Protein AF-A0A8H8U7W6-F1 (afdb_monomer_lite)

pLDDT: mean 75.22, std 24.1, range [28.88, 98.5]

Foldseek 3Di:
DDDDDDDPPVVVVVVVVPQDQAAAEDEDDPVLLVVLLVCVLVVVLLVSLVSLQCQLCPCVPPPCLSDDYGYADALLSLQLLLLCLQPLVLAVADDPPSNVSSNVSSLSSLVSCCRHHNCVNNVPLSSPDLAPPPPDPPPPPVPPDPDDDDDDDDDPPDPPPPQRPDCCSPQSGLSNLAPAVLLLLLQLLLCLQQNVSSNVSSLSSLVSVLVNQVRQQVSLVVVQVVVCVPPPDARPSVSNCSTNVVSRCVVVVVDPVSVVSSVCSLVNQNPPVSCVSRDDSDPCSRDRPVPPDPPDPPPPDDDDDDDDDDDDDDDDDDDDDDDPPPPPPPPPRPPRPPPSNDDSSVVSSVSSVCSVVVSVVVVVVSVD

Radius of gyration: 27.87 Å; chains: 1; bounding box: 110×78×58 Å

Organism: NCBI:txid215460

Sequence (368 aa):
MPDAPINDEDEVFQETLSRCQYRPGIPISTDIQEHCHIILDEQLYGDALTLLGDLVTSGASHPEAQDKPAFVPIPYHIELVSALLIHPRYTSQSPPDERLELASKSITFLRNTLQILGPVNANLVEAFSLSPLTSTRTSRRSRIVLERDEGSSGSETDDKSKKVKGVIANKGRLRNCAKDFWHIVGWAFNCSVMYPKRWQYWKVYLDYMLDVLDADWKERERLDREGMDGVDGECDYNMVRKGLLMQYLSGVGENSSAMRRVVRSVFADAGPDSLNEFKEVFDSETKDNNGQKRKRADTVNFGGYDDDDECADGYSSPVRADEEDEDDDEMHIPLVDPYLGGTESIALRQRVLSLVRTQLSSLIKDYC

Secondary structure (DSSP, 8-state):
-PPPPP-HHHHHHHHHHSS-SSPPEEEPPHHHHHHHHHHHHTT-HHHHHHHHHHHHHTTTTSTTGGGS-EEE--HHHHHHHHHHHH-GGGTTTS-HHHHHHHHHHHHHHHHHHHHHTHHHHTTHHHHT--S-----TTTTSTTS-------------S-------SHHHHTSSHHHH-SSHHHHHHHHHHHHHH-HHHHHHHHHHHHHHHHHHHHHHHHHHHHHHHTTTT--S----HHHHTSHHHHHHTTTTT-HHHHHHHHHHHT--S-HHHHHHS--SSTTTT--GGGS---------------------------------------------TTTT-HHHHHHHHHHHHHHHHHHHHHHHT--

Structure (mmCIF, N/CA/C/O backbone):
data_AF-A0A8H8U7W6-F1
#
_entry.id   AF-A0A8H8U7W6-F1
#
loop_
_atom_site.group_PDB
_atom_site.id
_atom_site.type_symbol
_atom_site.label_atom_id
_atom_site.label_alt_id
_atom_site.label_comp_id
_atom_site.label_asym_id
_atom_site.label_entity_id
_atom_site.label_seq_id
_atom_site.pdbx_PDB_ins_code
_atom_site.Cartn_x
_atom_site.Cartn_y
_atom_site.Cartn_z
_atom_site.occupancy
_atom_site.B_iso_or_equiv
_atom_site.auth_seq_id
_atom_site.auth_comp_id
_atom_site.auth_asym_id
_atom_site.auth_atom_id
_atom_site.pdbx_PDB_model_num
ATOM 1 N N . MET A 1 1 ? -63.057 10.692 2.513 1.00 41.97 1 MET A N 1
ATOM 2 C CA . MET A 1 1 ? -61.849 10.226 1.807 1.00 41.97 1 MET A CA 1
ATOM 3 C C . MET A 1 1 ? -60.845 9.883 2.887 1.00 41.97 1 MET A C 1
ATOM 5 O O . MET A 1 1 ? -60.653 10.747 3.732 1.00 41.97 1 MET A O 1
ATOM 9 N N . PRO A 1 2 ? -60.366 8.635 2.970 1.00 43.00 2 PRO A N 1
ATOM 10 C CA . PRO A 1 2 ? -59.441 8.226 4.016 1.00 43.00 2 PRO A CA 1
ATOM 11 C C . PRO A 1 2 ? -58.007 8.608 3.638 1.00 43.00 2 PRO A C 1
ATOM 13 O O . PRO A 1 2 ? -57.649 8.579 2.459 1.00 43.00 2 PRO A O 1
ATOM 16 N N . ASP A 1 3 ? -57.239 8.974 4.660 1.00 44.53 3 ASP A N 1
ATOM 17 C CA . ASP A 1 3 ? -55.811 9.265 4.613 1.00 44.53 3 ASP A CA 1
ATOM 18 C C . ASP A 1 3 ? -55.020 8.074 4.058 1.00 44.53 3 ASP A C 1
ATOM 20 O O . ASP A 1 3 ? -55.241 6.923 4.443 1.00 44.53 3 ASP A O 1
ATOM 24 N N . ALA A 1 4 ? -54.115 8.361 3.124 1.00 40.81 4 ALA A N 1
ATOM 25 C CA . ALA A 1 4 ? -53.148 7.396 2.621 1.00 40.81 4 ALA A CA 1
ATOM 26 C C . ALA A 1 4 ? -52.042 7.185 3.674 1.00 40.81 4 ALA A C 1
ATOM 28 O O . ALA A 1 4 ? -51.600 8.169 4.274 1.00 40.81 4 ALA A O 1
ATOM 29 N N . PRO A 1 5 ? -51.586 5.943 3.911 1.00 43.97 5 PRO A N 1
ATOM 30 C CA . PRO A 1 5 ? -50.500 5.685 4.840 1.00 43.97 5 PRO A CA 1
ATOM 31 C C . PRO A 1 5 ? -49.183 6.190 4.244 1.00 43.97 5 PRO A C 1
ATOM 33 O O . PRO A 1 5 ? -48.884 5.949 3.075 1.00 43.97 5 PRO A O 1
ATOM 36 N N . ILE A 1 6 ? -48.429 6.922 5.061 1.00 48.03 6 ILE A N 1
ATOM 37 C CA . ILE A 1 6 ? -47.052 7.333 4.789 1.00 48.03 6 ILE A CA 1
ATOM 38 C C . ILE A 1 6 ? -46.202 6.056 4.761 1.00 48.03 6 ILE A C 1
ATOM 40 O O . ILE A 1 6 ? -46.327 5.211 5.645 1.00 48.03 6 ILE A O 1
ATOM 44 N N . ASN A 1 7 ? -45.417 5.887 3.697 1.00 44.88 7 ASN A N 1
ATOM 45 C CA . ASN A 1 7 ? -44.573 4.721 3.459 1.00 44.88 7 ASN A CA 1
ATOM 46 C C . ASN A 1 7 ? -43.438 4.641 4.495 1.00 44.88 7 ASN A C 1
ATOM 48 O O . ASN A 1 7 ? -42.381 5.234 4.295 1.00 44.88 7 ASN A O 1
ATOM 52 N N . ASP A 1 8 ? -43.623 3.834 5.539 1.00 47.59 8 ASP A N 1
ATOM 53 C CA . ASP A 1 8 ? -42.552 3.445 6.473 1.00 47.59 8 ASP A CA 1
ATOM 54 C C . ASP A 1 8 ? -41.389 2.708 5.758 1.00 47.59 8 ASP A C 1
ATOM 56 O O . ASP A 1 8 ? -40.266 2.658 6.253 1.00 47.59 8 ASP A O 1
ATOM 60 N N . GLU A 1 9 ? -41.621 2.144 4.563 1.00 45.00 9 GLU A N 1
ATOM 61 C CA . GLU A 1 9 ? -40.592 1.431 3.787 1.00 45.00 9 GLU A CA 1
ATOM 62 C C . GLU A 1 9 ? -39.570 2.367 3.112 1.00 45.00 9 GLU A C 1
ATOM 64 O O . GLU A 1 9 ? -38.417 1.974 2.924 1.00 45.00 9 GLU A O 1
ATOM 69 N N . ASP A 1 10 ? -39.953 3.609 2.794 1.00 39.50 10 ASP A N 1
ATOM 70 C CA . ASP A 1 10 ? -39.049 4.590 2.174 1.00 39.50 10 ASP A CA 1
ATOM 71 C C . ASP A 1 10 ? -38.068 5.189 3.209 1.00 39.50 10 ASP A C 1
ATOM 73 O O . ASP A 1 10 ? -36.917 5.479 2.875 1.00 39.50 10 ASP A O 1
ATOM 77 N N . GLU A 1 11 ? -38.477 5.288 4.481 1.00 39.03 11 GLU A N 1
ATOM 78 C CA . GLU A 1 11 ? -37.629 5.738 5.598 1.00 39.03 11 GLU A CA 1
ATOM 79 C C . GLU A 1 11 ? -36.547 4.703 5.955 1.00 39.03 11 GLU A C 1
ATOM 81 O O . GLU A 1 11 ? -35.386 5.064 6.146 1.00 39.03 11 GLU A O 1
ATOM 86 N N . VAL A 1 12 ? -36.874 3.403 5.937 1.00 42.25 12 VAL A N 1
ATOM 87 C CA . VAL A 1 12 ? -35.902 2.321 6.200 1.00 42.25 12 VAL A CA 1
ATOM 88 C C . VAL A 1 12 ? -34.850 2.222 5.087 1.00 42.25 12 VAL A C 1
ATOM 90 O O . VAL A 1 12 ? -33.667 1.993 5.360 1.00 42.25 12 VAL A O 1
ATOM 93 N N . PHE A 1 13 ? -35.238 2.434 3.824 1.00 33.81 13 PHE A N 1
ATOM 94 C CA . PHE A 1 13 ? -34.280 2.475 2.715 1.00 33.81 13 PHE A CA 1
ATOM 95 C C . PHE A 1 13 ? -33.361 3.703 2.791 1.00 33.81 13 PHE A C 1
ATOM 97 O O . 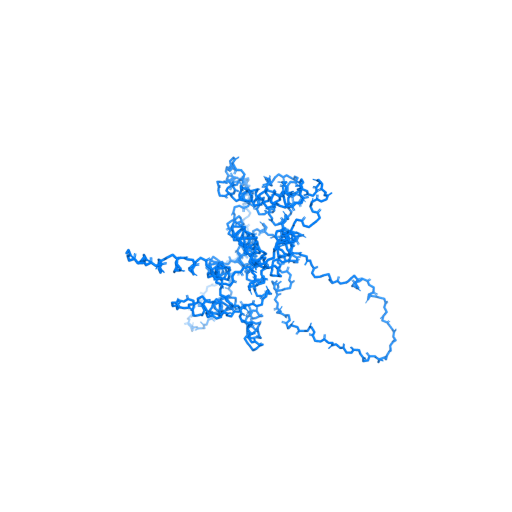PHE A 1 13 ? -32.164 3.572 2.528 1.00 33.81 13 PHE A O 1
ATOM 104 N N . GLN A 1 14 ? -33.867 4.863 3.218 1.00 34.72 14 GLN A N 1
ATOM 105 C CA . GLN A 1 14 ? -33.041 6.054 3.448 1.00 34.72 14 GLN A CA 1
ATOM 106 C C . GLN A 1 14 ? -32.110 5.901 4.664 1.00 34.72 14 GLN A C 1
ATOM 108 O O . GLN A 1 14 ? -30.930 6.231 4.558 1.00 34.72 14 GLN A O 1
ATOM 113 N N . GLU A 1 15 ? -32.558 5.289 5.765 1.00 37.06 15 GLU A N 1
ATOM 114 C CA . GLU A 1 15 ? -31.705 4.989 6.929 1.00 37.06 15 GLU A CA 1
ATOM 115 C C . GLU A 1 15 ? -30.560 4.022 6.596 1.00 37.06 15 GLU A C 1
ATOM 117 O O . GLU A 1 15 ? -29.449 4.168 7.109 1.00 37.06 15 GLU A O 1
ATOM 122 N N . THR A 1 16 ? -30.782 3.047 5.708 1.00 36.22 16 THR A N 1
ATOM 123 C CA . THR A 1 16 ? -29.700 2.149 5.260 1.00 36.22 16 THR A CA 1
ATOM 124 C C . THR A 1 16 ? -28.682 2.821 4.338 1.00 36.22 16 THR A C 1
ATOM 126 O O . THR A 1 16 ? -27.538 2.367 4.281 1.00 36.22 16 THR A O 1
ATOM 129 N N . LEU A 1 17 ? -29.058 3.912 3.663 1.00 40.06 17 LEU A N 1
ATOM 130 C CA . LEU A 1 17 ? -28.179 4.692 2.784 1.00 40.06 17 LEU A CA 1
ATOM 131 C C . LEU A 1 17 ? -27.341 5.738 3.538 1.00 40.06 17 LEU A C 1
ATOM 133 O O . LEU A 1 17 ? -26.334 6.193 3.001 1.00 40.06 17 LEU A O 1
ATOM 137 N N . SER A 1 18 ? -27.707 6.067 4.780 1.00 45.91 18 SER A N 1
ATOM 138 C CA . SER A 1 18 ? -26.995 7.032 5.637 1.00 45.91 18 SER A CA 1
ATOM 139 C C . SER A 1 18 ? -26.119 6.386 6.714 1.00 45.91 18 SER A C 1
ATOM 141 O O . SER A 1 18 ? -25.578 7.078 7.578 1.00 45.91 18 SER A O 1
ATOM 143 N N . ARG A 1 19 ? -25.949 5.059 6.696 1.00 52.69 19 ARG A N 1
ATOM 144 C CA . ARG A 1 19 ? -25.011 4.399 7.611 1.00 52.69 19 ARG A CA 1
ATOM 145 C C . ARG A 1 19 ? -23.580 4.717 7.199 1.00 52.69 19 ARG A C 1
ATOM 147 O O . ARG A 1 19 ? -23.186 4.465 6.062 1.00 52.69 19 ARG A O 1
ATOM 154 N N . CYS A 1 20 ? -22.800 5.230 8.151 1.00 58.19 20 CYS A N 1
ATOM 155 C CA . CYS A 1 20 ? -21.358 5.383 7.998 1.00 58.19 20 CYS A CA 1
ATOM 156 C C . CYS A 1 20 ? -20.785 4.036 7.528 1.00 58.19 20 CYS A C 1
ATOM 158 O O . CYS A 1 20 ? -20.971 3.018 8.194 1.00 58.19 20 CYS A O 1
ATOM 160 N N . GLN A 1 21 ? -20.147 4.014 6.353 1.00 82.50 21 GLN A N 1
ATOM 161 C CA . GLN A 1 21 ? -19.668 2.774 5.728 1.00 82.50 21 GLN A CA 1
ATOM 162 C C . GLN A 1 21 ? -18.594 2.070 6.578 1.00 82.50 21 GLN A C 1
ATOM 164 O O . GLN A 1 21 ? -18.364 0.867 6.430 1.00 82.50 21 GLN A O 1
ATOM 169 N N . TYR A 1 22 ? -17.951 2.832 7.462 1.00 92.00 22 TYR A N 1
ATOM 170 C CA . TYR A 1 22 ? -16.810 2.425 8.261 1.00 92.00 22 TYR A CA 1
ATOM 171 C C . TYR A 1 22 ? -17.105 2.531 9.753 1.00 92.00 22 TYR A C 1
ATOM 173 O O . TYR A 1 22 ? -17.739 3.480 10.220 1.00 92.00 22 TYR A O 1
ATOM 181 N N . ARG A 1 23 ? -16.553 1.592 10.523 1.00 93.12 23 ARG A N 1
ATOM 182 C CA . ARG A 1 23 ? -16.685 1.576 11.980 1.00 93.12 23 ARG A CA 1
ATOM 183 C C . ARG A 1 23 ? -15.913 2.744 12.601 1.00 93.12 23 ARG A C 1
ATOM 185 O O . ARG A 1 23 ? -14.782 3.013 12.175 1.00 93.12 23 ARG A O 1
ATOM 192 N N . PRO A 1 24 ? -16.454 3.390 13.649 1.00 92.06 24 PRO A N 1
ATOM 193 C CA . PRO A 1 24 ? -15.718 4.381 14.423 1.00 92.06 24 PRO A CA 1
ATOM 194 C C . PRO A 1 24 ? -14.420 3.799 14.995 1.00 92.06 24 PRO A C 1
ATOM 196 O O . PRO A 1 24 ? -14.385 2.663 15.473 1.00 92.06 24 PRO A O 1
ATOM 199 N N . GLY A 1 25 ? -13.347 4.583 14.969 1.00 92.38 25 GLY A N 1
ATOM 200 C CA . GLY A 1 25 ? -12.046 4.165 15.480 1.00 92.38 25 GLY A CA 1
ATOM 201 C C . GLY A 1 25 ? -11.842 4.506 16.957 1.00 92.38 25 GLY A C 1
ATOM 202 O O . GLY A 1 25 ? -12.093 5.638 17.366 1.00 92.38 25 GLY A O 1
ATOM 203 N N . ILE A 1 26 ? -11.322 3.562 17.745 1.00 94.75 26 ILE A N 1
ATOM 204 C CA . ILE A 1 26 ? -10.756 3.823 19.078 1.00 94.75 26 ILE A CA 1
ATOM 205 C C . ILE A 1 26 ? -9.248 3.543 19.077 1.00 94.75 26 ILE A C 1
ATOM 207 O O . ILE A 1 26 ? -8.820 2.509 18.558 1.00 94.75 26 ILE A O 1
ATOM 211 N N . PRO A 1 27 ? -8.412 4.435 19.636 1.00 94.31 27 PRO A N 1
ATOM 212 C CA . PRO A 1 27 ? -6.974 4.209 19.679 1.00 94.31 27 PRO A CA 1
ATOM 213 C C . PRO A 1 27 ? -6.646 2.999 20.559 1.00 94.31 27 PRO A C 1
ATOM 215 O O . PRO A 1 27 ? -7.271 2.779 21.599 1.00 94.31 27 PRO A O 1
ATOM 218 N N . ILE A 1 28 ? -5.644 2.220 20.151 1.00 94.31 28 ILE A N 1
ATOM 219 C CA . ILE A 1 28 ? -5.069 1.178 21.009 1.00 94.31 28 ILE A CA 1
ATOM 220 C C . ILE A 1 28 ? -4.441 1.801 22.264 1.00 94.31 28 ILE A C 1
ATOM 222 O O . ILE A 1 28 ? -3.934 2.924 22.224 1.00 94.31 28 ILE A O 1
ATOM 226 N N . SER A 1 29 ? -4.467 1.076 23.385 1.00 94.44 29 SER A N 1
ATOM 227 C CA . SER A 1 29 ? -3.806 1.531 24.611 1.00 94.44 29 SER A CA 1
ATOM 228 C C . SER A 1 29 ? -2.283 1.540 24.452 1.00 94.44 29 SER A C 1
ATOM 230 O O . SER A 1 29 ? -1.720 0.822 23.619 1.00 94.44 29 SER A O 1
ATOM 232 N N . THR A 1 30 ? -1.605 2.317 25.298 1.00 92.31 30 THR A N 1
ATOM 233 C CA . THR A 1 30 ? -0.137 2.356 25.358 1.00 92.31 30 THR A CA 1
ATOM 234 C C . THR A 1 30 ? 0.456 0.975 25.615 1.00 92.31 30 THR A C 1
ATOM 236 O O . THR A 1 30 ? 1.442 0.613 24.984 1.00 92.31 30 THR A O 1
ATOM 239 N N . ASP A 1 31 ? -0.178 0.166 26.465 1.00 93.19 31 ASP A N 1
ATOM 240 C CA . ASP A 1 31 ? 0.303 -1.179 26.800 1.00 93.19 31 ASP A CA 1
ATOM 241 C C . ASP A 1 31 ? 0.253 -2.120 25.587 1.00 93.19 31 ASP A C 1
ATOM 243 O O . ASP A 1 31 ? 1.211 -2.844 25.317 1.00 93.19 31 ASP A O 1
ATOM 247 N N . ILE A 1 32 ? -0.835 -2.069 24.805 1.00 93.38 32 ILE A N 1
ATOM 248 C CA . ILE A 1 32 ? -0.969 -2.843 23.559 1.00 93.38 32 ILE A CA 1
ATOM 249 C C . ILE A 1 32 ? 0.059 -2.363 22.535 1.00 93.38 32 ILE A C 1
ATOM 251 O O . ILE A 1 32 ? 0.706 -3.175 21.878 1.00 93.38 32 ILE A O 1
ATOM 255 N N . GLN A 1 33 ? 0.244 -1.048 22.411 1.00 92.56 33 GLN A N 1
ATOM 256 C CA . GLN A 1 33 ? 1.238 -0.477 21.509 1.00 92.56 33 GLN A CA 1
ATOM 257 C C . GLN A 1 33 ? 2.658 -0.941 21.863 1.00 92.56 33 GLN A C 1
ATOM 259 O O . GLN A 1 33 ? 3.407 -1.350 20.975 1.00 92.56 33 GLN A O 1
ATOM 264 N N . GLU A 1 34 ? 3.029 -0.896 23.142 1.00 91.06 34 GLU A N 1
ATOM 265 C CA . GLU A 1 34 ? 4.328 -1.365 23.620 1.00 91.06 34 GLU A CA 1
ATOM 266 C C . GLU A 1 34 ? 4.511 -2.861 23.377 1.00 91.06 34 GLU A C 1
ATOM 268 O O . GLU A 1 34 ? 5.570 -3.272 22.903 1.00 91.06 34 GLU A O 1
ATOM 273 N N . HIS A 1 35 ? 3.472 -3.662 23.614 1.00 93.25 35 HIS A N 1
ATOM 274 C CA . HIS A 1 35 ? 3.503 -5.090 23.325 1.00 93.25 35 HIS A CA 1
ATOM 275 C C . HIS A 1 35 ? 3.712 -5.369 21.830 1.00 93.25 35 HIS A C 1
ATOM 277 O O . HIS A 1 35 ? 4.611 -6.129 21.472 1.00 93.25 35 HIS A O 1
ATOM 283 N N . CYS A 1 36 ? 2.979 -4.680 20.946 1.00 92.62 36 CYS A N 1
ATOM 284 C CA . CYS A 1 36 ? 3.205 -4.747 19.501 1.00 92.62 36 CYS A CA 1
ATOM 285 C C . CYS A 1 36 ? 4.652 -4.384 19.141 1.00 92.62 36 CYS A C 1
ATOM 287 O O . CYS A 1 36 ? 5.265 -5.048 18.311 1.00 92.62 36 CYS A O 1
ATOM 289 N N . HIS A 1 37 ? 5.217 -3.340 19.754 1.00 91.88 37 HIS A N 1
ATOM 290 C CA . HIS A 1 37 ? 6.592 -2.919 19.477 1.00 91.88 37 HIS A CA 1
ATOM 291 C C . HIS A 1 37 ? 7.620 -3.967 19.906 1.00 91.88 37 HIS A C 1
ATOM 293 O O . HIS A 1 37 ? 8.563 -4.204 19.160 1.00 91.88 37 HIS A O 1
ATOM 299 N N . ILE A 1 38 ? 7.424 -4.621 21.054 1.00 91.75 38 ILE A N 1
ATOM 300 C CA . ILE A 1 38 ? 8.302 -5.703 21.523 1.00 91.75 38 ILE A CA 1
ATOM 301 C C . ILE A 1 38 ? 8.293 -6.869 20.527 1.00 91.75 38 ILE A C 1
ATOM 303 O O . ILE A 1 38 ? 9.354 -7.293 20.078 1.00 91.75 38 ILE A O 1
ATOM 307 N N . ILE A 1 39 ? 7.111 -7.327 20.102 1.00 92.31 39 ILE A N 1
ATOM 308 C CA . ILE A 1 39 ? 6.983 -8.434 19.137 1.00 92.31 39 ILE A CA 1
ATOM 309 C C . ILE A 1 39 ? 7.643 -8.069 17.791 1.00 92.31 39 ILE A C 1
ATOM 311 O O . ILE A 1 39 ? 8.345 -8.879 17.180 1.00 92.31 39 ILE A O 1
ATOM 315 N N . LEU A 1 40 ? 7.459 -6.825 17.331 1.00 90.94 40 LEU A N 1
ATOM 316 C CA . LEU A 1 40 ? 8.072 -6.318 16.099 1.00 90.94 40 LEU A CA 1
ATOM 317 C C . LEU A 1 40 ? 9.604 -6.180 16.204 1.00 90.94 40 LEU A C 1
ATOM 319 O O . LEU A 1 40 ? 10.299 -6.428 15.213 1.00 90.94 40 LEU A O 1
ATOM 323 N N . ASP A 1 41 ? 10.129 -5.811 17.377 1.00 89.06 41 ASP A N 1
ATOM 324 C CA . ASP A 1 41 ? 11.570 -5.732 17.673 1.00 89.06 41 ASP A CA 1
ATOM 325 C C . ASP A 1 41 ? 12.223 -7.117 17.671 1.00 89.06 41 ASP A C 1
ATOM 327 O O . ASP A 1 41 ? 13.323 -7.296 17.142 1.00 89.06 41 ASP A O 1
ATOM 331 N N . GLU A 1 42 ? 11.517 -8.114 18.202 1.00 90.12 42 GLU A N 1
ATOM 332 C CA . GLU A 1 42 ? 11.945 -9.515 18.225 1.00 90.12 42 GLU A CA 1
ATOM 333 C C . GLU A 1 42 ? 11.834 -10.204 16.853 1.00 90.12 42 GLU A C 1
ATOM 335 O O . GLU A 1 42 ? 12.241 -11.353 16.701 1.00 90.12 42 GLU A O 1
ATOM 340 N N . GLN A 1 43 ? 11.361 -9.489 15.823 1.00 88.81 43 GLN A N 1
ATOM 341 C CA . GLN A 1 43 ? 11.147 -9.995 14.459 1.00 88.81 43 GLN A CA 1
ATOM 342 C C . GLN A 1 43 ? 10.114 -11.133 14.382 1.00 88.81 43 GLN A C 1
ATOM 344 O O . GLN A 1 43 ? 10.080 -11.878 13.401 1.00 88.81 43 GLN A O 1
ATOM 349 N N . LEU A 1 44 ? 9.217 -11.222 15.367 1.00 91.50 44 LEU A N 1
ATOM 350 C CA . LEU A 1 44 ? 8.092 -12.157 15.401 1.00 91.50 44 LEU A CA 1
ATOM 351 C C . LEU A 1 44 ? 6.916 -11.605 14.577 1.00 91.50 44 LEU A C 1
ATOM 353 O O . LEU A 1 44 ? 5.816 -11.356 15.068 1.00 91.50 44 LEU A O 1
ATOM 357 N N . TYR A 1 45 ? 7.156 -11.351 13.289 1.00 92.25 45 TYR A N 1
ATOM 358 C CA . TYR A 1 45 ? 6.206 -10.627 12.439 1.00 92.25 45 TYR A CA 1
ATOM 359 C C . TYR A 1 45 ? 4.870 -11.356 12.246 1.00 92.25 45 TYR A C 1
ATOM 361 O O . TYR A 1 45 ? 3.838 -10.698 12.132 1.00 92.25 45 TYR A O 1
ATOM 369 N N . GLY A 1 46 ? 4.869 -12.693 12.232 1.00 93.50 46 GLY A N 1
ATOM 370 C CA . GLY A 1 46 ? 3.639 -13.488 12.149 1.00 93.50 46 GLY A CA 1
ATOM 371 C C . GLY A 1 46 ? 2.714 -13.265 13.349 1.00 93.50 46 GLY A C 1
ATOM 372 O O . GLY A 1 46 ? 1.506 -13.071 13.171 1.00 93.50 46 GLY A O 1
ATOM 373 N N . ASP A 1 47 ? 3.285 -13.203 14.552 1.00 94.50 47 ASP A N 1
ATOM 374 C CA . ASP A 1 47 ? 2.551 -12.947 15.794 1.00 94.50 47 ASP A CA 1
ATOM 375 C C . ASP A 1 47 ? 2.067 -11.497 15.852 1.00 94.50 47 ASP A C 1
ATOM 377 O O . ASP A 1 47 ? 0.901 -11.245 16.156 1.00 94.50 47 ASP A O 1
ATOM 381 N N . ALA A 1 48 ? 2.917 -10.542 15.457 1.00 94.81 48 ALA A N 1
ATOM 382 C CA . ALA A 1 48 ? 2.543 -9.129 15.399 1.00 94.81 48 ALA A CA 1
ATOM 383 C C . ALA A 1 48 ? 1.365 -8.892 14.442 1.00 94.81 48 ALA A C 1
ATOM 385 O O . ALA A 1 48 ? 0.430 -8.168 14.776 1.00 94.81 48 ALA A O 1
ATOM 386 N N . LEU A 1 49 ? 1.384 -9.521 13.263 1.00 96.25 49 LEU A N 1
ATOM 387 C CA . LEU A 1 49 ? 0.290 -9.436 12.294 1.00 96.25 49 LEU A CA 1
ATOM 388 C C . LEU A 1 49 ? -0.998 -10.078 12.807 1.00 96.25 49 LEU A C 1
ATOM 390 O O . LEU A 1 49 ? -2.078 -9.576 12.510 1.00 96.25 49 LEU A O 1
ATOM 394 N N . THR A 1 50 ? -0.887 -11.168 13.567 1.00 96.50 50 THR A N 1
ATOM 395 C CA . THR A 1 50 ? -2.046 -11.830 14.177 1.00 96.50 50 THR A CA 1
ATOM 396 C C . THR A 1 50 ? -2.677 -10.913 15.223 1.00 96.50 50 THR A C 1
ATOM 398 O O . THR A 1 50 ? -3.853 -10.591 15.106 1.00 96.50 50 THR A O 1
ATOM 401 N N . LEU A 1 51 ? -1.876 -10.363 16.142 1.00 96.31 51 LEU A N 1
ATOM 402 C CA . LEU A 1 51 ? -2.340 -9.398 17.142 1.00 96.31 51 LEU A CA 1
ATOM 403 C C . LEU A 1 51 ? -2.995 -8.162 16.503 1.00 96.31 51 LEU A C 1
ATOM 405 O O . LEU A 1 51 ? -4.098 -7.771 16.879 1.00 96.31 51 LEU A O 1
ATOM 409 N N . LEU A 1 52 ? -2.335 -7.547 15.518 1.00 96.75 52 LEU A N 1
ATOM 410 C CA . LEU A 1 52 ? -2.869 -6.378 14.814 1.00 96.75 52 LEU A CA 1
ATOM 411 C C . LEU A 1 52 ? -4.156 -6.707 14.040 1.00 96.75 52 LEU A C 1
ATOM 413 O O . LEU A 1 52 ? -5.087 -5.901 14.025 1.00 96.75 52 LEU A O 1
ATOM 417 N N . GLY A 1 53 ? -4.226 -7.887 13.421 1.00 96.56 53 GLY A N 1
ATOM 418 C CA . GLY A 1 53 ? -5.422 -8.382 12.742 1.00 96.56 53 GLY A CA 1
ATOM 419 C C . GLY A 1 53 ? -6.594 -8.593 13.697 1.00 96.56 53 GLY A C 1
ATOM 420 O O . GLY A 1 53 ? -7.704 -8.142 13.407 1.00 96.56 53 GLY A O 1
ATOM 421 N N . ASP A 1 54 ? -6.348 -9.209 14.850 1.00 96.06 54 ASP A N 1
ATOM 422 C CA . ASP A 1 54 ? -7.363 -9.468 15.872 1.00 96.06 54 ASP A CA 1
ATOM 423 C C . ASP A 1 54 ? -7.920 -8.161 16.451 1.00 96.06 54 ASP A C 1
ATOM 425 O O . ASP A 1 54 ? -9.130 -8.031 16.636 1.00 96.06 54 ASP A O 1
ATOM 429 N N . LEU A 1 55 ? -7.069 -7.148 16.658 1.00 95.31 55 LEU A N 1
ATOM 430 C CA . LEU A 1 55 ? -7.495 -5.819 17.115 1.00 95.31 55 LEU A CA 1
ATOM 431 C C . LEU A 1 55 ? -8.494 -5.168 16.148 1.00 95.31 55 LEU A C 1
ATOM 433 O O . LEU A 1 55 ? -9.544 -4.686 16.576 1.00 95.31 55 LEU A O 1
ATOM 437 N N . VAL A 1 56 ? -8.187 -5.183 14.848 1.00 95.50 56 VAL A N 1
ATOM 438 C CA . VAL A 1 56 ? -9.030 -4.564 13.812 1.00 95.50 56 VAL A CA 1
ATOM 439 C C . VAL A 1 56 ? -10.320 -5.359 13.589 1.00 95.50 56 VAL A C 1
ATOM 441 O O . VAL A 1 56 ? -11.392 -4.781 13.415 1.00 95.50 56 VAL A O 1
ATOM 444 N N . THR A 1 57 ? -10.238 -6.690 13.594 1.00 95.38 57 THR A N 1
ATOM 445 C CA . THR A 1 57 ? -11.376 -7.569 13.269 1.00 95.38 57 THR A CA 1
ATOM 446 C C . THR A 1 57 ? -12.266 -7.894 14.468 1.00 95.38 57 THR A C 1
ATOM 448 O O . THR A 1 57 ? -13.365 -8.428 14.290 1.00 95.38 57 THR A O 1
ATOM 451 N N . SER A 1 58 ? -11.857 -7.525 15.684 1.00 93.19 58 SER A N 1
ATOM 452 C CA . SER A 1 58 ? -12.645 -7.744 16.894 1.00 93.19 58 SER A CA 1
ATOM 453 C C . SER A 1 58 ? -14.056 -7.155 16.773 1.00 93.19 58 SER A C 1
ATOM 455 O O . SER A 1 58 ? -14.265 -5.981 16.440 1.00 93.19 58 SER A O 1
ATOM 457 N N . GLY A 1 59 ? -15.055 -8.007 17.007 1.00 88.75 59 GLY A N 1
ATOM 458 C CA . GLY A 1 59 ? -16.471 -7.648 16.924 1.00 88.75 59 GLY A CA 1
ATOM 459 C C . GLY A 1 59 ? -17.009 -7.404 15.508 1.00 88.75 59 GLY A C 1
ATOM 460 O O . GLY A 1 59 ? -18.182 -7.066 15.384 1.00 88.75 59 GLY A O 1
ATOM 461 N N . ALA A 1 60 ? -16.213 -7.604 14.448 1.00 88.88 60 ALA A N 1
ATOM 462 C CA . ALA A 1 60 ? -16.635 -7.331 13.069 1.00 88.88 60 ALA A CA 1
ATOM 463 C C . ALA A 1 60 ? -17.757 -8.261 12.569 1.00 88.88 60 ALA A C 1
ATOM 465 O O . ALA A 1 60 ? -18.485 -7.907 11.650 1.00 88.88 60 ALA A O 1
ATOM 466 N N . SER A 1 61 ? -17.928 -9.436 13.181 1.00 86.81 61 SER A N 1
ATOM 467 C CA . SER A 1 61 ? -18.990 -10.394 12.830 1.00 86.81 61 SER A CA 1
ATOM 468 C C . SER A 1 61 ? -20.323 -10.140 13.547 1.00 86.81 61 SER A C 1
ATOM 470 O O . SER A 1 61 ? -21.274 -10.895 13.353 1.00 86.81 61 SER A O 1
ATOM 472 N N . HIS A 1 62 ? -20.404 -9.126 14.412 1.00 87.31 62 HIS A N 1
ATOM 473 C CA . HIS A 1 62 ? -21.631 -8.806 15.140 1.00 87.31 62 HIS A CA 1
ATOM 474 C C . HIS A 1 62 ? -22.650 -8.108 14.209 1.00 87.31 62 HIS A C 1
ATOM 476 O O . HIS A 1 62 ? -22.241 -7.256 13.424 1.00 87.31 62 HIS A O 1
ATOM 482 N N . PRO A 1 63 ? -23.969 -8.376 14.302 1.00 83.31 63 PRO A N 1
ATOM 483 C CA . PRO A 1 63 ? -24.975 -7.708 13.458 1.00 83.31 63 PRO A CA 1
ATOM 484 C C . PRO A 1 63 ? -24.938 -6.171 13.537 1.00 83.31 63 PRO A C 1
ATOM 486 O O . PRO A 1 63 ? -25.096 -5.481 12.539 1.00 83.31 63 PRO A O 1
ATOM 489 N N . GLU A 1 64 ? -24.657 -5.646 14.729 1.00 84.31 64 GLU A N 1
ATOM 490 C CA . GLU A 1 64 ? -24.457 -4.214 15.021 1.00 84.31 64 GLU A CA 1
ATOM 491 C C . GLU A 1 64 ? -22.978 -3.780 14.932 1.00 84.31 64 GLU A C 1
ATOM 493 O O . GLU A 1 64 ? -22.546 -2.881 15.649 1.00 84.31 64 GLU A O 1
ATOM 498 N N . ALA A 1 65 ? -22.138 -4.471 14.152 1.00 83.69 65 ALA A N 1
ATOM 499 C CA . ALA A 1 65 ? -20.709 -4.154 14.091 1.00 83.69 65 ALA A CA 1
ATOM 500 C C . ALA A 1 65 ? -20.451 -2.708 13.640 1.00 83.69 65 ALA A C 1
ATOM 502 O O . ALA A 1 65 ? -19.516 -2.092 14.142 1.00 83.69 65 ALA A O 1
ATOM 503 N N . GLN A 1 66 ? -21.288 -2.165 12.750 1.00 83.81 66 GLN A N 1
ATOM 504 C CA . GLN A 1 66 ? -21.136 -0.808 12.211 1.00 83.81 66 GLN A CA 1
ATOM 505 C C . GLN A 1 66 ? -21.236 0.285 13.285 1.00 83.81 66 GLN A C 1
ATOM 507 O O . GLN A 1 66 ? -20.492 1.260 13.237 1.00 83.81 66 GLN A O 1
ATOM 512 N N . ASP A 1 67 ? -22.062 0.072 14.309 1.00 84.31 67 ASP A N 1
ATOM 513 C CA . ASP A 1 67 ? -22.261 1.036 15.398 1.00 84.31 67 ASP A CA 1
ATOM 514 C C . ASP A 1 67 ? -21.238 0.861 16.535 1.00 84.31 67 ASP A C 1
ATOM 516 O O . ASP A 1 67 ? -21.130 1.695 17.436 1.00 84.31 67 ASP A O 1
ATOM 520 N N . LYS A 1 68 ? -20.470 -0.237 16.517 1.00 88.56 68 LYS A N 1
ATOM 521 C CA . LYS A 1 68 ? -19.498 -0.574 17.563 1.00 88.56 68 LYS A CA 1
ATOM 522 C C . LYS A 1 68 ? -18.090 -0.157 17.146 1.00 88.56 68 LYS A C 1
ATOM 524 O O . LYS A 1 68 ? -17.625 -0.588 16.088 1.00 88.56 68 LYS A O 1
ATOM 529 N N . PRO A 1 69 ? -17.349 0.573 17.996 1.00 92.00 69 PRO A N 1
ATOM 530 C CA . PRO A 1 69 ? -16.005 1.010 17.653 1.00 92.00 69 PRO A CA 1
ATOM 531 C C . PRO A 1 69 ? -15.046 -0.170 17.445 1.00 92.00 69 PRO A C 1
ATOM 533 O O . PRO A 1 69 ? -15.210 -1.233 18.049 1.00 92.00 69 PRO A O 1
ATOM 536 N N . ALA A 1 70 ? -14.042 0.026 16.595 1.00 94.00 70 ALA A N 1
ATOM 537 C CA . ALA A 1 70 ? -12.957 -0.917 16.340 1.00 94.00 70 ALA A CA 1
ATOM 538 C C . ALA A 1 70 ? -11.611 -0.317 16.762 1.00 94.00 70 ALA A C 1
ATOM 540 O O . ALA A 1 70 ? -11.409 0.897 16.680 1.00 94.00 70 ALA A O 1
ATOM 541 N N . PHE A 1 71 ? -10.679 -1.161 17.210 1.00 95.94 71 PHE A N 1
ATOM 542 C CA . PHE A 1 71 ? -9.344 -0.695 17.571 1.00 95.94 71 PHE A CA 1
ATOM 543 C C . PHE A 1 71 ? -8.563 -0.276 16.329 1.00 95.94 71 PHE A C 1
ATOM 545 O O . PHE A 1 71 ? -8.517 -1.001 15.337 1.00 95.94 71 PHE A O 1
ATOM 552 N N . VAL A 1 72 ? -7.928 0.890 16.412 1.00 95.75 72 VAL A N 1
ATOM 553 C CA . VAL A 1 72 ? -7.148 1.484 15.328 1.00 95.75 72 VAL A CA 1
ATOM 554 C C . VAL A 1 72 ? -5.659 1.288 15.605 1.00 95.75 72 VAL A C 1
ATOM 556 O O . VAL A 1 72 ? -5.128 1.895 16.543 1.00 95.75 72 VAL A O 1
ATOM 559 N N . PRO A 1 73 ? -4.960 0.469 14.799 1.00 95.38 73 PRO A N 1
ATOM 560 C CA . PRO A 1 73 ? -3.507 0.440 14.783 1.00 95.38 73 PRO A CA 1
ATOM 561 C C . PRO A 1 73 ? -2.948 1.824 14.468 1.00 95.38 73 PRO A C 1
ATOM 563 O O . PRO A 1 73 ? -3.487 2.546 13.629 1.00 95.38 73 PRO A O 1
ATOM 566 N N . ILE A 1 74 ? -1.834 2.194 15.095 1.00 94.75 74 ILE A N 1
ATOM 567 C CA . ILE A 1 74 ? -1.197 3.474 14.769 1.00 94.75 74 ILE A CA 1
ATOM 568 C C . ILE A 1 74 ? -0.700 3.455 13.309 1.00 94.75 74 ILE A C 1
ATOM 570 O O . ILE A 1 74 ? -0.293 2.394 12.821 1.00 94.75 74 ILE A O 1
ATOM 574 N N . PRO A 1 75 ? -0.628 4.610 12.619 1.00 94.62 75 PRO A N 1
ATOM 575 C CA . PRO A 1 75 ? -0.182 4.678 11.223 1.00 94.62 75 PRO A CA 1
ATOM 576 C C . PRO A 1 75 ? 1.165 3.994 10.963 1.00 94.62 75 PRO A C 1
ATOM 578 O O . PRO A 1 75 ? 1.374 3.381 9.919 1.00 94.62 75 PRO A O 1
ATOM 581 N N . TYR A 1 76 ? 2.060 4.038 11.953 1.00 92.06 76 TYR A N 1
ATOM 582 C CA . TYR A 1 76 ? 3.346 3.349 11.917 1.00 92.06 76 TYR A CA 1
ATOM 583 C C . TYR A 1 76 ? 3.219 1.821 11.764 1.00 92.06 76 TYR A C 1
ATOM 585 O O . TYR A 1 76 ? 3.987 1.221 11.015 1.00 92.06 76 TYR A O 1
ATOM 593 N N . HIS A 1 77 ? 2.258 1.179 12.441 1.00 94.81 77 HIS A N 1
ATOM 594 C CA . HIS A 1 77 ? 2.022 -0.264 12.303 1.00 94.81 77 HIS A CA 1
ATOM 595 C C . HIS A 1 77 ? 1.535 -0.594 10.893 1.00 94.81 77 HIS A C 1
ATOM 597 O O . HIS A 1 77 ? 2.055 -1.515 10.273 1.00 94.81 77 HIS A O 1
ATOM 603 N N . ILE A 1 78 ? 0.605 0.201 10.359 1.00 96.38 78 ILE A N 1
ATOM 604 C CA . ILE A 1 78 ? 0.050 0.018 9.010 1.00 96.38 78 ILE A CA 1
ATOM 605 C C . ILE A 1 78 ? 1.148 0.160 7.949 1.00 96.38 78 ILE A C 1
ATOM 607 O O . ILE A 1 78 ? 1.293 -0.700 7.079 1.00 96.38 78 ILE A O 1
ATOM 611 N N . GLU A 1 79 ? 1.970 1.206 8.060 1.00 94.88 79 GLU A N 1
ATOM 612 C CA . GLU A 1 79 ? 3.127 1.414 7.191 1.00 94.88 79 GLU A CA 1
ATOM 613 C C . GLU A 1 79 ? 4.096 0.225 7.249 1.00 94.88 79 GLU A C 1
ATOM 615 O O . GLU A 1 79 ? 4.568 -0.261 6.218 1.00 94.88 79 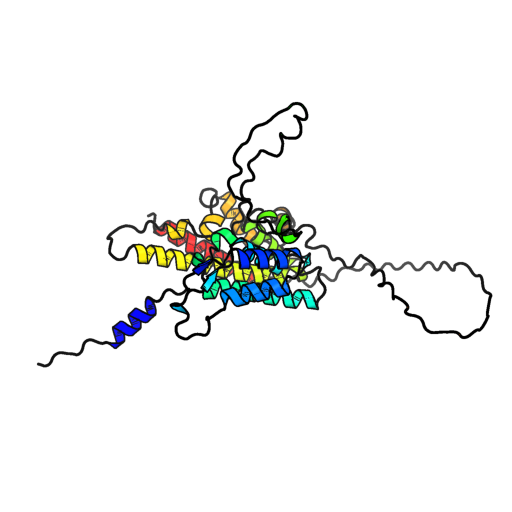GLU A O 1
ATOM 620 N N . LEU A 1 80 ? 4.410 -0.250 8.457 1.00 93.44 80 LEU A N 1
ATOM 621 C CA . LEU A 1 80 ? 5.357 -1.338 8.644 1.00 93.44 80 LEU A CA 1
ATOM 622 C C . LEU A 1 80 ? 4.844 -2.637 8.018 1.00 93.44 80 LEU A C 1
ATOM 624 O O . LEU A 1 80 ? 5.596 -3.301 7.308 1.00 93.44 80 LEU A O 1
ATOM 628 N N . VAL A 1 81 ? 3.569 -2.969 8.223 1.00 95.69 81 VAL A N 1
ATOM 629 C CA . VAL A 1 81 ? 2.932 -4.134 7.593 1.00 95.69 81 VAL A CA 1
ATOM 630 C C . VAL A 1 81 ? 2.935 -4.005 6.070 1.00 95.69 81 VAL A C 1
ATOM 632 O O . VAL A 1 81 ? 3.246 -4.963 5.362 1.00 95.69 81 VAL A O 1
ATOM 635 N N . SER A 1 82 ? 2.688 -2.803 5.550 1.00 95.56 82 SER A N 1
ATOM 636 C CA . SER A 1 82 ? 2.824 -2.539 4.121 1.00 95.56 82 SER A CA 1
ATOM 637 C C . SER A 1 82 ? 4.247 -2.757 3.606 1.00 95.56 82 SER A C 1
ATOM 639 O O . SER A 1 82 ? 4.409 -3.221 2.481 1.00 95.56 82 SER A O 1
ATOM 641 N N . ALA A 1 83 ? 5.278 -2.443 4.392 1.00 94.12 83 ALA A N 1
ATOM 642 C CA . ALA A 1 83 ? 6.656 -2.749 4.025 1.00 94.12 83 ALA A CA 1
ATOM 643 C C . ALA A 1 83 ? 6.920 -4.264 4.050 1.00 94.12 83 ALA A C 1
ATOM 645 O O . ALA A 1 83 ? 7.548 -4.778 3.127 1.00 94.12 83 ALA A O 1
ATOM 646 N N . LEU A 1 84 ? 6.409 -4.998 5.047 1.00 93.88 84 LEU A N 1
ATOM 647 C CA . LEU A 1 84 ? 6.541 -6.462 5.127 1.00 93.88 84 LEU A CA 1
ATOM 648 C C . LEU A 1 84 ? 5.948 -7.173 3.903 1.00 93.88 84 LEU A C 1
ATOM 650 O O . LEU A 1 84 ? 6.536 -8.144 3.431 1.00 93.88 84 LEU A O 1
ATOM 654 N N . LEU A 1 85 ? 4.849 -6.650 3.349 1.00 95.44 85 LEU A N 1
ATOM 655 C CA . LEU A 1 85 ? 4.190 -7.203 2.161 1.00 95.44 85 LEU A CA 1
ATOM 656 C C . LEU A 1 85 ? 5.107 -7.276 0.927 1.00 95.44 85 LEU A C 1
ATOM 658 O O . LEU A 1 85 ? 4.949 -8.173 0.101 1.00 95.44 85 LEU A O 1
ATOM 662 N N . ILE A 1 86 ? 6.040 -6.331 0.775 1.00 94.69 86 ILE A N 1
ATOM 663 C CA . ILE A 1 86 ? 6.822 -6.167 -0.463 1.00 94.69 86 ILE A CA 1
ATOM 664 C C . ILE A 1 86 ? 8.333 -6.158 -0.263 1.00 94.69 86 ILE A C 1
ATOM 666 O O . ILE A 1 86 ? 9.064 -6.300 -1.241 1.00 94.69 86 ILE A O 1
ATOM 670 N N . HIS A 1 87 ? 8.848 -6.008 0.956 1.00 93.44 87 HIS A N 1
ATOM 671 C CA . HIS A 1 87 ? 10.284 -5.866 1.163 1.00 93.44 87 HIS A CA 1
ATOM 672 C C . HIS A 1 87 ? 11.036 -7.145 0.732 1.00 93.44 87 HIS A C 1
ATOM 674 O O . HIS A 1 87 ? 10.676 -8.239 1.184 1.00 93.44 87 HIS A O 1
ATOM 680 N N . PRO A 1 88 ? 12.108 -7.058 -0.087 1.00 91.75 88 PRO A N 1
ATOM 681 C CA . PRO A 1 88 ? 12.800 -8.220 -0.663 1.00 91.75 88 PRO A CA 1
ATOM 682 C C . PRO A 1 88 ? 13.221 -9.260 0.367 1.00 91.75 88 PRO A C 1
ATOM 684 O O . PRO A 1 88 ? 12.989 -10.447 0.162 1.00 91.75 88 PRO A O 1
ATOM 687 N N . ARG A 1 89 ? 13.735 -8.806 1.517 1.00 89.00 89 ARG A N 1
ATOM 688 C CA . ARG A 1 89 ? 14.138 -9.655 2.652 1.00 89.00 89 ARG A CA 1
ATOM 689 C C . ARG A 1 89 ? 13.087 -10.684 3.090 1.00 89.00 89 ARG A C 1
ATOM 691 O O . ARG A 1 89 ? 13.489 -11.773 3.471 1.00 89.00 89 ARG A O 1
ATOM 698 N N . TYR A 1 90 ? 11.794 -10.355 3.050 1.00 88.38 90 TYR A N 1
ATOM 699 C CA . TYR A 1 90 ? 10.708 -11.269 3.458 1.00 88.38 90 TYR A CA 1
ATOM 700 C C . TYR A 1 90 ? 9.864 -11.772 2.295 1.00 88.38 90 TYR A C 1
ATOM 702 O O . TYR A 1 90 ? 8.953 -12.570 2.471 1.00 88.38 90 TYR A O 1
ATOM 710 N N . THR A 1 91 ? 10.176 -11.296 1.098 1.00 90.25 91 THR A N 1
ATOM 711 C CA . THR A 1 91 ? 9.531 -11.719 -0.132 1.00 90.25 91 THR A CA 1
ATOM 712 C C . THR A 1 91 ? 10.558 -12.487 -0.948 1.00 90.25 91 THR A C 1
ATOM 714 O O . THR A 1 91 ? 10.953 -13.572 -0.542 1.00 90.25 91 THR A O 1
ATOM 717 N N . SER A 1 92 ? 11.077 -11.929 -2.042 1.00 86.06 92 SER A N 1
ATOM 718 C CA . SER A 1 92 ? 11.965 -12.620 -2.989 1.00 86.06 92 SER A CA 1
ATOM 719 C C . SER A 1 92 ? 13.235 -13.250 -2.394 1.00 86.06 92 SER A C 1
ATOM 721 O O . SER A 1 92 ? 13.725 -14.214 -2.980 1.00 86.06 92 SER A O 1
ATOM 723 N N . GLN A 1 93 ? 13.736 -12.779 -1.249 1.00 86.88 93 GLN A N 1
ATOM 724 C CA . GLN A 1 93 ? 14.964 -13.263 -0.602 1.00 86.88 93 GLN A CA 1
ATOM 725 C C . GLN A 1 93 ? 14.725 -14.171 0.627 1.00 86.88 93 GLN A C 1
ATOM 727 O O . GLN A 1 93 ? 15.697 -14.676 1.183 1.00 86.88 93 GLN A O 1
ATOM 732 N N . SER A 1 94 ? 13.473 -14.400 1.049 1.00 82.75 94 SER A N 1
ATOM 733 C CA . SER A 1 94 ? 13.117 -15.275 2.190 1.00 82.75 94 SER A CA 1
ATOM 734 C C . SER A 1 94 ? 12.821 -16.721 1.747 1.00 82.75 94 SER A C 1
ATOM 736 O O . SER A 1 94 ? 12.463 -16.921 0.578 1.00 82.75 94 SER A O 1
ATOM 738 N N . PRO A 1 95 ? 12.959 -17.738 2.625 1.00 81.19 95 PRO A N 1
ATOM 739 C CA . PRO A 1 95 ? 12.497 -19.099 2.349 1.00 81.19 95 PRO A CA 1
ATOM 740 C C . PRO A 1 95 ? 11.029 -19.154 1.869 1.00 81.19 95 PRO A C 1
ATOM 742 O O . PRO A 1 95 ? 10.232 -18.300 2.255 1.00 81.19 95 PRO A O 1
ATOM 745 N N . PRO A 1 96 ? 10.645 -20.133 1.024 1.00 78.06 96 PRO A N 1
ATOM 746 C CA . PRO A 1 96 ? 9.303 -20.183 0.431 1.00 78.06 96 PRO A CA 1
ATOM 747 C C . PRO A 1 96 ? 8.142 -20.182 1.439 1.00 78.06 96 PRO A C 1
ATOM 749 O O . PRO A 1 96 ? 7.162 -19.473 1.209 1.00 78.06 96 PRO A O 1
ATOM 752 N N . ASP A 1 97 ? 8.265 -20.929 2.541 1.00 79.00 97 ASP A N 1
ATOM 753 C CA . ASP A 1 97 ? 7.175 -21.129 3.509 1.00 79.00 97 ASP A CA 1
ATOM 754 C C . ASP A 1 97 ? 6.874 -19.852 4.313 1.00 79.00 97 ASP A C 1
ATOM 756 O O . ASP A 1 97 ? 5.736 -19.380 4.341 1.00 79.00 97 ASP A O 1
ATOM 760 N N . GLU A 1 98 ? 7.908 -19.226 4.883 1.00 78.94 98 GLU A N 1
ATOM 761 C CA . GLU A 1 98 ? 7.792 -17.988 5.673 1.00 78.94 98 GLU A CA 1
ATOM 762 C C . GLU A 1 98 ? 7.261 -16.810 4.839 1.00 78.94 98 GLU A C 1
ATOM 764 O O . GLU A 1 98 ? 6.449 -16.002 5.294 1.00 78.94 98 GLU A O 1
ATOM 769 N N . ARG A 1 99 ? 7.704 -16.728 3.582 1.00 82.88 99 ARG A N 1
ATOM 770 C CA . ARG A 1 99 ? 7.317 -15.693 2.618 1.00 82.88 99 ARG A CA 1
ATOM 771 C C . ARG A 1 99 ? 5.816 -15.685 2.338 1.00 82.88 99 ARG A C 1
ATOM 773 O O . ARG A 1 99 ? 5.216 -14.610 2.289 1.00 82.88 99 ARG A O 1
ATOM 780 N N . LEU A 1 100 ? 5.215 -16.853 2.091 1.00 85.75 100 LEU A N 1
ATOM 781 C CA . LEU A 1 100 ? 3.800 -16.932 1.712 1.00 85.75 100 LEU A CA 1
ATOM 782 C C . LEU A 1 100 ? 2.894 -16.573 2.891 1.00 85.75 100 LEU A C 1
ATOM 784 O O . LEU A 1 100 ? 1.933 -15.818 2.723 1.00 85.75 100 LEU A O 1
ATOM 788 N N . GLU A 1 101 ? 3.222 -17.078 4.080 1.00 89.75 101 GLU A N 1
ATOM 789 C CA . GLU A 1 101 ? 2.473 -16.778 5.296 1.00 89.75 101 GLU A CA 1
ATOM 790 C C . GLU A 1 101 ? 2.490 -15.276 5.599 1.00 89.75 101 GLU A C 1
ATOM 792 O O . GLU A 1 101 ? 1.434 -14.664 5.788 1.00 89.75 101 GLU A O 1
ATOM 797 N N . LEU A 1 102 ? 3.677 -14.660 5.583 1.00 91.62 102 LEU A N 1
ATOM 798 C CA . LEU A 1 102 ? 3.821 -13.251 5.927 1.00 91.62 102 LEU A CA 1
ATOM 799 C C . LEU A 1 102 ? 3.129 -12.333 4.918 1.00 91.62 102 LEU A C 1
ATOM 801 O O . LEU A 1 102 ? 2.451 -11.382 5.321 1.00 91.62 102 LEU A O 1
ATOM 805 N N . ALA A 1 103 ? 3.250 -12.627 3.621 1.00 92.00 103 ALA A N 1
ATOM 806 C CA . ALA A 1 103 ? 2.570 -11.870 2.576 1.00 92.00 103 ALA A CA 1
ATOM 807 C C . ALA A 1 103 ? 1.041 -11.974 2.720 1.00 92.00 103 ALA A C 1
ATOM 809 O O . ALA A 1 103 ? 0.353 -10.953 2.675 1.00 92.00 103 ALA A O 1
ATOM 810 N N . SER A 1 104 ? 0.520 -13.184 2.962 1.00 93.94 104 SER A N 1
ATOM 811 C CA . SER A 1 104 ? -0.911 -13.450 3.166 1.00 93.94 104 SER A CA 1
ATOM 812 C C . SER A 1 104 ? -1.478 -12.709 4.382 1.00 93.94 104 SER A C 1
ATOM 814 O O . SER A 1 104 ? -2.479 -11.992 4.270 1.00 93.94 104 SER A O 1
ATOM 816 N N . LYS A 1 105 ? -0.814 -12.812 5.541 1.00 96.06 105 LYS A N 1
ATOM 817 C CA . LYS A 1 105 ? -1.222 -12.103 6.763 1.00 96.06 105 LYS A CA 1
ATOM 818 C C . LYS A 1 105 ? -1.160 -10.584 6.574 1.00 96.06 105 LYS A C 1
ATOM 820 O O . LYS A 1 105 ? -2.099 -9.889 6.954 1.00 96.06 105 LYS A O 1
ATOM 825 N N . SER A 1 106 ? -0.109 -10.077 5.923 1.00 97.25 106 SER A N 1
ATOM 826 C CA . SER A 1 106 ? 0.057 -8.642 5.649 1.00 97.25 106 SER A CA 1
ATOM 827 C C . SER A 1 106 ? -1.074 -8.084 4.787 1.00 97.25 106 SER A C 1
ATOM 829 O O . SER A 1 106 ? -1.718 -7.113 5.179 1.00 97.25 106 SER A O 1
ATOM 831 N N . ILE A 1 107 ? -1.364 -8.703 3.635 1.00 97.75 107 ILE A N 1
ATOM 832 C CA . ILE A 1 107 ? -2.428 -8.202 2.752 1.00 97.75 107 ILE A CA 1
ATOM 833 C C . ILE A 1 107 ? -3.817 -8.350 3.382 1.00 97.75 107 ILE A C 1
ATOM 835 O O . ILE A 1 107 ? -4.667 -7.482 3.191 1.00 97.75 107 ILE A O 1
ATOM 839 N N . THR A 1 108 ? -4.045 -9.407 4.167 1.00 97.88 108 THR A N 1
ATOM 840 C CA . THR A 1 108 ? -5.307 -9.610 4.894 1.00 97.88 108 THR A CA 1
ATOM 841 C C . THR A 1 108 ? -5.522 -8.512 5.930 1.00 97.88 108 THR A C 1
ATOM 843 O O . THR A 1 108 ? -6.583 -7.894 5.954 1.00 97.88 108 THR A O 1
ATOM 846 N N . PHE A 1 109 ? -4.500 -8.202 6.733 1.00 98.19 109 PHE A N 1
ATOM 847 C CA . PHE A 1 109 ? -4.548 -7.098 7.690 1.00 98.19 109 PHE A CA 1
ATOM 848 C C . PHE A 1 109 ? -4.842 -5.755 7.006 1.00 98.19 109 PHE A C 1
ATOM 850 O O . PHE A 1 109 ? -5.722 -5.016 7.448 1.00 98.19 109 PHE A O 1
ATOM 857 N N . LEU A 1 110 ? -4.141 -5.448 5.911 1.00 98.50 110 LEU A N 1
ATOM 858 C CA . LEU A 1 110 ? -4.306 -4.192 5.174 1.00 98.50 110 LEU A CA 1
ATOM 859 C C . LEU A 1 110 ? -5.719 -4.053 4.589 1.00 98.50 110 LEU A C 1
ATOM 861 O O . LEU A 1 110 ? -6.371 -3.026 4.777 1.00 98.50 110 LEU A O 1
ATOM 865 N N . ARG A 1 111 ? -6.235 -5.109 3.947 1.00 98.00 111 ARG A N 1
ATOM 866 C CA . ARG A 1 111 ? -7.603 -5.132 3.407 1.00 98.00 111 ARG A CA 1
ATOM 867 C C . ARG A 1 111 ? -8.655 -5.008 4.504 1.00 98.00 111 ARG A C 1
ATOM 869 O O . ARG A 1 111 ? -9.575 -4.212 4.349 1.00 98.00 111 ARG A O 1
ATOM 876 N N . ASN A 1 112 ? -8.494 -5.718 5.621 1.00 97.31 112 ASN A N 1
ATOM 877 C CA . ASN A 1 112 ? -9.401 -5.604 6.765 1.00 97.31 112 ASN A CA 1
ATOM 878 C C . ASN A 1 112 ? -9.377 -4.191 7.357 1.00 97.31 112 ASN A C 1
ATOM 880 O O . ASN A 1 112 ? -10.428 -3.641 7.659 1.00 97.31 112 ASN A O 1
ATOM 884 N N . THR A 1 113 ? -8.199 -3.573 7.462 1.00 97.81 113 THR A N 1
ATOM 885 C CA . THR A 1 113 ? -8.056 -2.185 7.925 1.00 97.81 113 THR A CA 1
ATOM 886 C C . THR A 1 113 ? -8.838 -1.230 7.024 1.00 97.81 113 THR A C 1
ATOM 888 O O . THR A 1 113 ? -9.643 -0.446 7.522 1.00 97.81 113 THR A O 1
ATOM 891 N N . LEU A 1 114 ? -8.679 -1.340 5.702 1.00 97.44 114 LEU A N 1
ATOM 892 C CA . LEU A 1 114 ? -9.416 -0.508 4.749 1.00 97.44 114 LEU A CA 1
ATOM 893 C C . LEU A 1 114 ? -10.932 -0.767 4.781 1.00 97.44 114 LEU A C 1
ATOM 895 O O . LEU A 1 114 ? -11.708 0.178 4.727 1.00 97.44 114 LEU A O 1
ATOM 899 N N . GLN A 1 115 ? -11.366 -2.025 4.869 1.00 95.50 115 GLN A N 1
ATOM 900 C CA . GLN A 1 115 ? -12.790 -2.382 4.843 1.00 95.50 115 GLN A CA 1
ATOM 901 C C . GLN A 1 115 ? -13.527 -2.021 6.136 1.00 95.50 115 GLN A C 1
ATOM 903 O O . GLN A 1 115 ? -14.691 -1.639 6.085 1.00 95.50 115 GLN A O 1
ATOM 908 N N . ILE A 1 116 ? -12.869 -2.162 7.288 1.00 95.44 116 ILE A N 1
ATOM 909 C CA . ILE A 1 116 ? -13.499 -2.016 8.603 1.00 95.44 116 ILE A CA 1
ATOM 910 C C . ILE A 1 116 ? -13.400 -0.574 9.099 1.00 95.44 116 ILE A C 1
ATOM 912 O O . ILE A 1 116 ? -14.398 -0.007 9.534 1.00 95.44 116 ILE A O 1
ATOM 916 N N . LEU A 1 117 ? -12.202 0.011 9.055 1.00 95.88 117 LEU A N 1
ATOM 917 C CA . LEU A 1 117 ? -11.934 1.351 9.583 1.00 95.88 117 LEU A CA 1
ATOM 918 C C . LEU A 1 117 ? -12.016 2.425 8.496 1.00 95.88 117 LEU A C 1
ATOM 920 O O . LEU A 1 117 ? -12.243 3.594 8.795 1.00 95.88 117 LEU A O 1
ATOM 924 N N . GLY A 1 118 ? -11.829 2.053 7.234 1.00 95.81 118 GLY A N 1
ATOM 925 C CA . GLY A 1 118 ? -11.785 3.025 6.158 1.00 95.81 118 GLY A CA 1
ATOM 926 C C . GLY A 1 118 ? -10.535 3.905 6.185 1.00 95.81 118 GLY A C 1
ATOM 927 O O . GLY A 1 118 ? -9.700 3.842 7.092 1.00 95.81 118 GLY A O 1
ATOM 928 N N . PRO A 1 119 ? -10.387 4.755 5.165 1.00 96.31 119 PRO A N 1
ATOM 929 C CA . PRO A 1 119 ? -9.190 5.563 4.964 1.00 96.31 119 PRO A CA 1
ATOM 930 C C . PRO A 1 119 ? -9.030 6.676 6.008 1.00 96.31 119 PRO A C 1
ATOM 932 O O . PRO A 1 119 ? -7.906 6.990 6.414 1.00 96.31 119 PRO A O 1
ATOM 935 N N . VAL A 1 120 ? -10.149 7.243 6.472 1.00 95.38 120 VAL A N 1
ATOM 936 C CA . VAL A 1 120 ? -10.166 8.347 7.438 1.00 95.38 120 VAL A CA 1
ATOM 937 C C . VAL A 1 120 ? -9.947 7.838 8.863 1.00 95.38 120 VAL A C 1
ATOM 939 O O . VAL A 1 120 ? -9.004 8.300 9.506 1.00 95.38 120 VAL A O 1
ATOM 942 N N . ASN A 1 121 ? -10.724 6.856 9.351 1.00 95.00 121 ASN A N 1
ATOM 943 C CA . ASN A 1 121 ? -10.581 6.403 10.746 1.00 95.00 121 ASN A CA 1
ATOM 944 C C . ASN A 1 121 ? -9.268 5.642 10.983 1.00 95.00 121 ASN A C 1
ATOM 946 O O . ASN A 1 121 ? -8.716 5.733 12.076 1.00 95.00 121 ASN A O 1
ATOM 950 N N . ALA A 1 122 ? -8.726 4.945 9.975 1.00 96.44 122 ALA A N 1
ATOM 951 C CA . ALA A 1 122 ? -7.398 4.325 10.068 1.00 96.44 122 ALA A CA 1
ATOM 952 C C . ALA A 1 122 ? -6.233 5.306 9.835 1.00 96.44 122 ALA A C 1
ATOM 954 O O . ALA A 1 122 ? -5.073 4.908 9.927 1.00 96.44 122 ALA A O 1
ATOM 955 N N . ASN A 1 123 ? -6.519 6.573 9.509 1.00 96.00 123 ASN A N 1
ATOM 956 C CA . ASN A 1 123 ? -5.527 7.588 9.155 1.00 96.00 123 ASN A CA 1
ATOM 957 C C . ASN A 1 123 ? -4.504 7.080 8.116 1.00 96.00 123 ASN A C 1
ATOM 959 O O . ASN A 1 123 ? -3.283 7.178 8.289 1.00 96.00 123 ASN A O 1
ATOM 963 N N . LEU A 1 124 ? -5.017 6.519 7.014 1.00 96.94 124 LEU A N 1
ATOM 964 C CA . LEU A 1 124 ? -4.181 5.954 5.949 1.00 96.94 124 LEU A CA 1
ATOM 965 C C . LEU A 1 124 ? -3.345 7.020 5.237 1.00 96.94 124 LEU A C 1
ATOM 967 O O . LEU A 1 124 ? -2.288 6.709 4.690 1.00 96.94 124 LEU A O 1
ATOM 971 N N . VAL A 1 125 ? -3.776 8.281 5.305 1.00 95.50 125 VAL A N 1
ATOM 972 C CA . VAL A 1 125 ? -2.994 9.422 4.830 1.00 95.50 125 VAL A CA 1
ATOM 973 C C . VAL A 1 125 ? -1.633 9.494 5.521 1.00 95.50 125 VAL A C 1
ATOM 975 O O . VAL A 1 125 ? -0.619 9.608 4.839 1.00 95.50 125 VAL A O 1
ATOM 978 N N . GLU A 1 126 ? -1.579 9.373 6.850 1.00 94.50 126 GLU A N 1
ATOM 979 C CA . GLU A 1 126 ? -0.299 9.375 7.569 1.00 94.50 126 GLU A CA 1
ATOM 980 C C . GLU A 1 126 ? 0.467 8.056 7.399 1.00 94.50 126 GLU A C 1
ATOM 982 O O . GLU A 1 126 ? 1.699 8.053 7.354 1.00 94.50 126 GLU A O 1
ATOM 987 N N . ALA A 1 127 ? -0.233 6.924 7.281 1.00 95.31 127 ALA A N 1
ATOM 988 C CA . ALA A 1 127 ? 0.417 5.628 7.086 1.00 95.31 127 ALA A CA 1
ATOM 989 C C . ALA A 1 127 ? 1.183 5.570 5.751 1.00 95.31 127 ALA A C 1
ATOM 991 O O . ALA A 1 127 ? 2.307 5.067 5.703 1.00 95.31 127 ALA A O 1
ATOM 992 N N . PHE A 1 128 ? 0.599 6.135 4.689 1.00 96.12 128 PHE A N 1
ATOM 993 C CA . PHE A 1 128 ? 1.140 6.120 3.327 1.00 96.12 128 PHE A CA 1
ATOM 994 C C . PHE A 1 128 ? 1.726 7.463 2.876 1.00 96.12 128 PHE A C 1
ATOM 996 O O . PHE A 1 128 ? 1.954 7.675 1.678 1.00 96.12 128 PHE A O 1
ATOM 1003 N N . SER A 1 129 ? 2.020 8.365 3.814 1.00 92.31 129 SER A N 1
ATOM 1004 C CA . SER A 1 129 ? 2.765 9.582 3.513 1.00 92.31 129 SER A CA 1
ATOM 1005 C C . SER A 1 129 ? 4.208 9.218 3.132 1.00 92.31 129 SER A C 1
ATOM 1007 O O . SER A 1 129 ? 4.946 8.571 3.875 1.00 92.31 129 SER A O 1
ATOM 1009 N N . LEU A 1 130 ? 4.610 9.597 1.915 1.00 86.50 130 LEU A N 1
ATOM 1010 C CA . LEU A 1 130 ? 5.961 9.342 1.389 1.00 86.50 130 LEU A CA 1
ATOM 1011 C C . LEU A 1 130 ? 6.884 10.552 1.532 1.00 86.50 130 LEU A C 1
ATOM 1013 O O . LEU A 1 130 ? 8.065 10.468 1.211 1.00 86.50 130 LEU A O 1
ATOM 1017 N N . SER A 1 131 ? 6.361 11.670 2.036 1.00 70.81 131 SER A N 1
ATOM 1018 C CA . SER A 1 131 ? 7.187 12.790 2.460 1.00 70.81 131 SER A CA 1
ATOM 1019 C C . SER A 1 131 ? 8.054 12.317 3.622 1.00 70.81 131 SER A C 1
ATOM 1021 O O . SER A 1 131 ? 7.510 11.921 4.658 1.00 70.81 131 SER A O 1
ATOM 1023 N N . PRO A 1 132 ? 9.392 12.376 3.512 1.00 52.38 132 PRO A N 1
ATOM 1024 C CA . PRO A 1 132 ? 10.224 12.211 4.684 1.00 52.38 132 PRO A CA 1
ATOM 1025 C C . PRO A 1 132 ? 9.753 13.267 5.679 1.00 52.38 132 PRO A C 1
ATOM 1027 O O . PRO A 1 132 ? 9.767 14.453 5.337 1.00 52.38 132 PRO A O 1
ATOM 1030 N N . LEU A 1 133 ? 9.328 12.857 6.885 1.00 43.81 133 LEU A N 1
ATOM 1031 C CA . LEU A 1 133 ? 9.267 13.761 8.033 1.00 43.81 133 LEU A CA 1
ATOM 1032 C C . LEU A 1 133 ? 10.586 14.502 7.980 1.00 43.81 133 LEU A C 1
ATOM 1034 O O . LEU A 1 133 ? 11.638 13.867 8.095 1.00 43.81 133 LEU A O 1
ATOM 1038 N N . THR A 1 134 ? 10.538 15.785 7.638 1.00 32.69 134 THR A N 1
ATOM 1039 C CA . THR A 1 134 ? 11.733 16.563 7.388 1.00 32.69 134 THR A CA 1
ATOM 1040 C C . THR A 1 134 ? 12.498 16.569 8.695 1.00 32.69 134 THR A C 1
ATOM 1042 O O . THR A 1 134 ? 12.246 17.399 9.565 1.00 32.69 134 THR A O 1
ATOM 1045 N N . SER A 1 135 ? 13.428 15.622 8.843 1.00 30.48 135 SER A N 1
ATOM 1046 C CA . SER A 1 135 ? 14.571 15.762 9.712 1.00 30.48 135 SER A CA 1
ATOM 1047 C C . SER A 1 135 ? 15.174 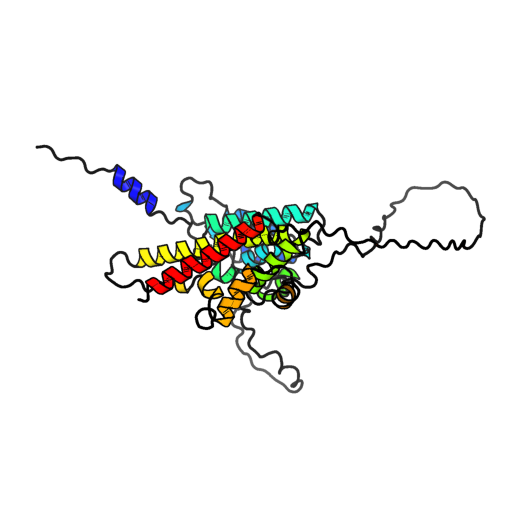17.055 9.227 1.00 30.48 135 SER A C 1
ATOM 1049 O O . SER A 1 135 ? 15.748 17.135 8.136 1.00 30.48 135 SER A O 1
ATOM 1051 N N . THR A 1 136 ? 14.917 18.096 10.002 1.00 28.88 136 THR A N 1
ATOM 1052 C CA . THR A 1 136 ? 15.462 19.416 9.796 1.00 28.88 136 THR A CA 1
ATOM 1053 C C . THR A 1 136 ? 16.940 19.265 9.463 1.00 28.88 136 THR A C 1
ATOM 1055 O O . THR A 1 136 ? 17.635 18.344 9.901 1.00 28.88 136 THR A O 1
ATOM 1058 N N . ARG A 1 137 ? 17.399 20.140 8.577 1.00 36.41 137 ARG A N 1
ATOM 1059 C CA . ARG A 1 137 ? 18.736 20.186 7.982 1.00 36.41 137 ARG A CA 1
ATOM 1060 C C . ARG A 1 137 ? 19.838 20.486 9.020 1.00 36.41 137 ARG A C 1
ATOM 1062 O O . ARG A 1 137 ? 20.662 21.365 8.795 1.00 36.41 137 ARG A O 1
ATOM 1069 N N . THR A 1 138 ? 19.879 19.780 10.146 1.00 35.31 138 THR A N 1
ATOM 1070 C CA . THR A 1 138 ? 20.812 19.987 11.264 1.00 35.31 138 THR A CA 1
ATOM 1071 C C . THR A 1 138 ? 21.925 18.937 11.330 1.00 35.31 138 THR A C 1
ATOM 1073 O O . THR A 1 138 ? 22.952 19.182 11.957 1.00 35.31 138 THR A O 1
ATOM 1076 N N . SER A 1 139 ? 21.853 17.830 10.584 1.00 38.50 139 SER A N 1
ATOM 1077 C CA . SER A 1 139 ? 22.884 16.771 10.628 1.00 38.50 139 SER A CA 1
ATOM 1078 C C . SER A 1 139 ? 24.020 16.925 9.598 1.00 38.50 139 SER A C 1
ATOM 1080 O O . SER A 1 139 ? 24.458 15.967 8.966 1.00 38.50 139 SER A O 1
ATOM 1082 N N . ARG A 1 140 ? 24.523 18.150 9.390 1.00 38.72 140 ARG A N 1
ATOM 1083 C CA . ARG A 1 140 ? 25.823 18.366 8.710 1.00 38.72 140 ARG A CA 1
ATOM 1084 C C . ARG A 1 140 ? 26.740 19.400 9.369 1.00 38.72 140 ARG A C 1
ATOM 1086 O O . ARG A 1 140 ? 27.871 19.545 8.922 1.00 38.72 140 ARG A O 1
ATOM 1093 N N . ARG A 1 141 ? 26.318 20.055 10.462 1.00 37.06 141 ARG A N 1
ATOM 1094 C CA . ARG A 1 141 ? 27.170 21.007 11.209 1.00 37.06 141 ARG A CA 1
ATOM 1095 C C . ARG A 1 141 ? 27.637 20.516 12.585 1.00 37.06 141 ARG A C 1
ATOM 1097 O O . ARG A 1 141 ? 28.491 21.149 13.182 1.00 37.06 141 ARG A O 1
ATOM 1104 N N . SER A 1 142 ? 27.175 19.351 13.044 1.00 33.94 142 SER A N 1
ATOM 1105 C CA . SER A 1 142 ? 27.537 18.781 14.357 1.00 33.94 142 SER A CA 1
ATOM 1106 C C . SER A 1 142 ? 28.838 17.954 14.364 1.00 33.94 142 SER A C 1
ATOM 1108 O O . SER A 1 142 ? 29.034 17.116 15.239 1.00 33.94 142 SER A O 1
ATOM 1110 N N . ARG A 1 143 ? 29.732 18.144 13.384 1.00 37.03 143 ARG A N 1
ATOM 1111 C CA . ARG A 1 143 ? 31.061 17.497 13.376 1.00 37.03 143 ARG A CA 1
ATOM 1112 C C . ARG A 1 143 ? 32.216 18.467 13.644 1.00 37.03 143 ARG A C 1
ATOM 1114 O O . ARG A 1 143 ? 33.369 18.069 13.569 1.00 37.03 143 ARG A O 1
ATOM 1121 N N . ILE A 1 144 ? 31.904 19.722 13.970 1.00 38.06 144 ILE A N 1
ATOM 1122 C CA . ILE A 1 144 ? 32.867 20.753 14.368 1.00 38.06 144 ILE A CA 1
ATOM 1123 C C . ILE A 1 144 ? 32.248 21.509 15.544 1.00 38.06 144 ILE A C 1
ATOM 1125 O O . ILE A 1 144 ? 31.616 22.522 15.309 1.00 38.06 144 ILE A O 1
ATOM 1129 N N . VAL A 1 145 ? 32.312 20.948 16.751 1.00 35.38 145 VAL A N 1
ATOM 1130 C CA . VAL A 1 145 ? 32.425 21.606 18.075 1.00 35.38 145 VAL A CA 1
ATOM 1131 C C . VAL A 1 145 ? 32.470 20.439 19.072 1.00 35.38 145 VAL A C 1
ATOM 1133 O O . VAL A 1 145 ? 31.486 20.087 19.712 1.00 35.38 145 VAL A O 1
ATOM 1136 N N . LEU A 1 146 ? 33.610 19.750 19.118 1.00 40.28 146 LEU A N 1
ATOM 1137 C CA . LEU A 1 146 ? 34.043 19.082 20.340 1.00 40.28 146 LEU A CA 1
ATOM 1138 C C . LEU A 1 146 ? 35.063 20.023 20.954 1.00 40.28 146 LEU A C 1
ATOM 1140 O O . LEU A 1 146 ? 36.229 19.963 20.595 1.00 40.28 146 LEU A O 1
ATOM 1144 N N . GLU A 1 147 ? 34.580 20.951 21.770 1.00 38.53 147 GLU A N 1
ATOM 1145 C CA . GLU A 1 147 ? 35.275 21.461 22.948 1.00 38.53 147 GLU A CA 1
ATOM 1146 C C . GLU A 1 147 ? 34.366 22.481 23.640 1.00 38.53 147 GLU A C 1
ATOM 1148 O O . GLU A 1 147 ? 33.899 23.433 23.017 1.00 38.53 147 GLU A O 1
ATOM 1153 N N . ARG A 1 148 ? 34.203 22.272 24.952 1.00 31.83 148 ARG A N 1
ATOM 1154 C CA . ARG A 1 148 ? 33.742 23.230 25.966 1.00 31.83 148 ARG A CA 1
ATOM 1155 C C . ARG A 1 148 ? 32.245 23.238 26.339 1.00 31.83 148 ARG A C 1
ATOM 1157 O O . ARG A 1 148 ? 31.442 23.969 25.783 1.00 31.83 148 ARG A O 1
ATOM 1164 N N . ASP A 1 149 ? 31.980 22.438 27.371 1.00 32.19 149 ASP A N 1
ATOM 1165 C CA . ASP A 1 149 ? 31.490 22.863 28.695 1.00 32.19 149 ASP A CA 1
ATOM 1166 C C . ASP A 1 149 ? 30.008 23.218 28.935 1.00 32.19 149 ASP A C 1
ATOM 1168 O O . ASP A 1 149 ? 29.371 23.956 28.195 1.00 32.19 149 ASP A O 1
ATOM 1172 N N . GLU A 1 150 ? 29.549 22.668 30.064 1.00 35.53 150 GLU A N 1
ATOM 1173 C CA . GLU A 1 150 ? 28.451 23.046 30.963 1.00 35.53 150 GLU A CA 1
ATOM 1174 C C . GLU A 1 150 ? 27.028 23.348 30.442 1.00 35.53 150 GLU A C 1
ATOM 1176 O O . GLU A 1 150 ? 26.704 24.407 29.916 1.00 35.53 150 GLU A O 1
ATOM 1181 N N . GLY A 1 151 ? 26.121 22.427 30.801 1.00 41.09 151 GLY A N 1
ATOM 1182 C CA . GLY A 1 151 ? 24.902 22.754 31.546 1.00 41.09 151 GLY A CA 1
ATOM 1183 C C . GLY A 1 151 ? 23.875 23.657 30.864 1.00 41.09 151 GLY A C 1
ATOM 1184 O O . GLY A 1 151 ? 23.800 24.847 31.146 1.00 41.09 151 GLY A O 1
ATOM 1185 N N . SER A 1 152 ? 22.957 23.064 30.099 1.00 32.69 152 SER A N 1
ATOM 1186 C CA . SER A 1 152 ? 21.660 23.700 29.858 1.00 32.69 152 SER A CA 1
ATOM 1187 C C . SER A 1 152 ? 20.549 22.660 29.790 1.00 32.69 152 SER A C 1
ATOM 1189 O O . SER A 1 152 ? 20.425 21.892 28.837 1.00 32.69 152 SER A O 1
ATOM 1191 N N . SER A 1 153 ? 19.774 22.627 30.873 1.00 45.44 153 SER A N 1
ATOM 1192 C CA . SER A 1 153 ? 18.512 21.913 31.003 1.00 45.44 153 SER A CA 1
ATOM 1193 C C . SER A 1 153 ? 17.496 22.538 30.048 1.00 45.44 153 SER A C 1
ATOM 1195 O O . SER A 1 153 ? 16.991 23.634 30.289 1.00 45.44 153 SER A O 1
ATOM 1197 N N . GLY A 1 154 ? 17.230 21.846 28.943 1.00 32.34 154 GLY A N 1
ATOM 1198 C CA . GLY A 1 154 ? 16.207 22.191 27.966 1.00 32.34 154 GLY A CA 1
ATOM 1199 C C . GLY A 1 154 ? 15.251 21.020 27.805 1.00 32.34 154 GLY A C 1
ATOM 1200 O O . GLY A 1 154 ? 15.553 20.081 27.081 1.00 32.34 154 GLY A O 1
ATOM 1201 N N . SER A 1 155 ? 14.138 21.095 28.533 1.00 32.50 155 SER A N 1
ATOM 1202 C CA . SER A 1 155 ? 12.912 20.293 28.438 1.00 32.50 155 SER A CA 1
ATOM 1203 C C . SER A 1 155 ? 12.750 19.494 27.128 1.00 32.50 155 SER A C 1
ATOM 1205 O O . SER A 1 155 ? 12.261 20.016 26.124 1.00 32.50 155 SER A O 1
ATOM 1207 N N . GLU A 1 156 ? 13.134 18.211 27.150 1.00 30.41 156 GLU A N 1
ATOM 1208 C CA . GLU A 1 156 ? 12.728 17.226 26.142 1.00 30.41 156 GLU A CA 1
ATOM 1209 C C . GLU A 1 156 ? 11.247 16.901 26.368 1.00 30.41 156 GLU A C 1
ATOM 1211 O O . GLU A 1 156 ? 10.891 16.006 27.134 1.00 30.41 156 GLU A O 1
ATOM 1216 N N . THR A 1 157 ? 10.369 17.663 25.726 1.00 33.31 157 THR A N 1
ATOM 1217 C CA . THR A 1 157 ? 8.943 17.341 25.647 1.00 33.31 157 THR A CA 1
ATOM 1218 C C . THR A 1 157 ? 8.746 16.192 24.653 1.00 33.31 157 THR A C 1
ATOM 1220 O O . THR A 1 157 ? 8.745 16.372 23.443 1.00 33.31 157 THR A O 1
ATOM 1223 N N . ASP A 1 158 ? 8.696 14.982 25.204 1.00 34.41 158 ASP A N 1
ATOM 1224 C CA . ASP A 1 158 ? 7.662 13.966 24.951 1.00 34.41 158 ASP A CA 1
ATOM 1225 C C . ASP A 1 158 ? 7.338 13.524 23.503 1.00 34.41 158 ASP A C 1
ATOM 1227 O O . ASP A 1 158 ? 6.191 13.229 23.185 1.00 34.41 158 ASP A O 1
ATOM 1231 N N . ASP A 1 159 ? 8.340 13.388 22.625 1.00 37.28 159 ASP A N 1
ATOM 1232 C CA . ASP A 1 159 ? 8.191 12.656 21.347 1.00 37.28 159 ASP A CA 1
ATOM 1233 C C . ASP A 1 159 ? 9.193 11.494 21.225 1.00 37.28 159 ASP A C 1
ATOM 1235 O O . ASP A 1 159 ? 9.975 11.349 20.280 1.00 37.28 159 ASP A O 1
ATOM 1239 N N . LYS A 1 160 ? 9.202 10.650 22.260 1.00 40.41 160 LYS A N 1
ATOM 1240 C CA . LYS A 1 160 ? 9.821 9.319 22.240 1.00 40.41 160 LYS A CA 1
ATOM 1241 C C . LYS A 1 160 ? 8.722 8.268 22.164 1.00 40.41 160 LYS A C 1
ATOM 1243 O O . LYS A 1 160 ? 8.662 7.372 23.002 1.00 40.41 160 LYS A O 1
ATOM 1248 N N . SER A 1 161 ? 7.879 8.331 21.132 1.00 47.41 161 SER A N 1
ATOM 1249 C CA . SER A 1 161 ? 7.222 7.109 20.667 1.00 47.41 161 SER A CA 1
ATOM 1250 C C . SER A 1 161 ? 8.342 6.091 20.408 1.00 47.41 161 SER A C 1
ATOM 1252 O O . SER A 1 161 ? 9.195 6.283 19.540 1.00 47.41 161 SER A O 1
ATOM 1254 N N . LYS A 1 162 ? 8.457 5.092 21.295 1.00 54.91 162 LYS A N 1
ATOM 1255 C CA . LYS A 1 162 ? 9.556 4.117 21.346 1.00 54.91 162 LYS A CA 1
ATOM 1256 C C . LYS A 1 162 ? 9.723 3.504 19.953 1.00 54.91 162 LYS A C 1
ATOM 1258 O O . LYS A 1 162 ? 8.919 2.667 19.551 1.00 54.91 162 LYS A O 1
ATOM 1263 N N . LYS A 1 163 ? 10.716 3.974 19.190 1.00 62.47 163 LYS A N 1
ATOM 1264 C CA . LYS A 1 163 ? 10.949 3.531 17.811 1.00 62.47 163 LYS A CA 1
ATOM 1265 C C . LYS A 1 163 ? 11.324 2.056 17.841 1.00 62.47 163 LYS A C 1
ATOM 1267 O O . LYS A 1 163 ? 12.328 1.709 18.462 1.00 62.47 163 LYS A O 1
ATOM 1272 N N . VAL A 1 164 ? 10.536 1.233 17.154 1.00 70.50 164 VAL A N 1
ATOM 1273 C CA . VAL A 1 164 ? 10.818 -0.190 16.947 1.00 70.50 164 VAL A CA 1
ATOM 1274 C C . VAL A 1 164 ? 12.227 -0.333 16.353 1.00 70.50 164 VAL A C 1
ATOM 1276 O O . VAL A 1 164 ? 12.596 0.286 15.345 1.00 70.50 164 VAL A O 1
ATOM 1279 N N . LYS A 1 165 ? 13.065 -1.107 17.029 1.00 62.62 165 LYS A N 1
ATOM 1280 C CA . LYS A 1 165 ? 14.435 -1.441 16.668 1.00 62.62 165 LYS A CA 1
ATOM 1281 C C . LYS A 1 165 ? 14.414 -2.604 15.679 1.00 62.62 165 LYS A C 1
ATOM 1283 O O . LYS A 1 165 ? 14.534 -3.763 16.037 1.00 62.62 165 LYS A O 1
ATOM 1288 N N . GLY A 1 166 ? 14.343 -2.285 14.391 1.00 63.62 166 GLY A N 1
ATOM 1289 C CA . GLY A 1 166 ? 14.462 -3.285 13.327 1.00 63.62 166 GLY A CA 1
ATOM 1290 C C . GLY A 1 166 ? 15.030 -2.705 12.038 1.00 63.62 166 GLY A C 1
ATOM 1291 O O . GLY A 1 166 ? 14.925 -1.503 11.786 1.00 63.62 166 GLY A O 1
ATOM 1292 N N . VAL A 1 167 ? 15.634 -3.550 11.195 1.00 62.53 167 VAL A N 1
ATOM 1293 C CA . VAL A 1 167 ? 16.153 -3.127 9.875 1.00 62.53 167 VAL A CA 1
ATOM 1294 C C . VAL A 1 167 ? 15.033 -2.516 9.032 1.00 62.53 167 VAL A C 1
ATOM 1296 O O . VAL A 1 167 ? 15.234 -1.503 8.367 1.00 62.53 167 VAL A O 1
ATOM 1299 N N . ILE A 1 168 ? 13.833 -3.077 9.130 1.00 72.44 168 ILE A N 1
ATOM 1300 C CA . ILE A 1 168 ? 12.673 -2.673 8.332 1.00 72.44 168 ILE A CA 1
ATOM 1301 C C . ILE A 1 168 ? 12.029 -1.446 8.944 1.00 72.44 168 ILE A C 1
ATOM 1303 O O . ILE A 1 168 ? 11.868 -0.452 8.253 1.00 72.44 168 ILE A O 1
ATOM 1307 N N . ALA A 1 169 ? 11.816 -1.472 10.259 1.00 66.19 169 ALA A N 1
ATOM 1308 C CA . ALA A 1 169 ? 11.356 -0.342 11.056 1.00 66.19 169 ALA A CA 1
ATOM 1309 C C . ALA A 1 169 ? 12.173 0.947 10.841 1.00 66.19 169 ALA A C 1
ATOM 1311 O O . ALA A 1 169 ? 11.618 2.046 10.892 1.00 66.19 169 ALA A O 1
ATOM 1312 N N . ASN A 1 170 ? 13.476 0.828 10.564 1.00 70.19 170 ASN A N 1
ATOM 1313 C CA . ASN A 1 170 ? 14.362 1.977 10.392 1.00 70.19 170 ASN A CA 1
ATOM 1314 C C . ASN A 1 170 ? 14.684 2.298 8.929 1.00 70.19 170 ASN A C 1
ATOM 1316 O O . ASN A 1 170 ? 14.516 3.441 8.513 1.00 70.19 170 ASN A O 1
ATOM 1320 N N . LYS A 1 171 ? 15.151 1.323 8.144 1.00 75.81 171 LYS A N 1
ATOM 1321 C CA . LYS A 1 171 ? 15.645 1.549 6.773 1.00 75.81 171 LYS A CA 1
ATOM 1322 C C . LYS A 1 171 ? 14.736 0.994 5.683 1.00 75.81 171 LYS A C 1
ATOM 1324 O O . LYS A 1 171 ? 14.776 1.526 4.588 1.00 75.81 171 LYS A O 1
ATOM 1329 N N . GLY A 1 172 ? 13.948 -0.039 5.974 1.00 78.94 172 GLY A N 1
ATOM 1330 C CA . GLY A 1 172 ? 13.106 -0.728 4.987 1.00 78.94 172 GLY A CA 1
ATOM 1331 C C . GLY A 1 172 ? 11.683 -0.182 4.849 1.00 78.94 172 GLY A C 1
ATOM 1332 O O . GLY A 1 172 ? 10.871 -0.803 4.170 1.00 78.94 172 GLY A O 1
ATOM 1333 N N . ARG A 1 173 ? 11.352 0.937 5.505 1.00 87.88 173 ARG A N 1
ATOM 1334 C CA . ARG A 1 173 ? 10.045 1.592 5.370 1.00 87.88 173 ARG A CA 1
ATOM 1335 C C . ARG A 1 173 ? 9.932 2.313 4.036 1.00 87.88 173 ARG A C 1
ATOM 1337 O O . ARG A 1 173 ? 10.863 3.005 3.627 1.00 87.88 173 ARG A O 1
ATOM 1344 N N . LEU A 1 174 ? 8.764 2.228 3.403 1.00 89.38 174 LEU A N 1
ATOM 1345 C CA . LEU A 1 174 ? 8.526 2.836 2.094 1.00 89.38 174 LEU A CA 1
ATOM 1346 C C . LEU A 1 174 ? 8.801 4.339 2.071 1.00 89.38 174 LEU A C 1
ATOM 1348 O O . LEU A 1 174 ? 9.429 4.803 1.122 1.00 89.38 174 LEU A O 1
ATOM 1352 N N . ARG A 1 175 ? 8.446 5.077 3.135 1.00 89.00 175 ARG A N 1
ATOM 1353 C CA . ARG A 1 175 ? 8.727 6.521 3.233 1.00 89.00 175 ARG A CA 1
ATOM 1354 C C . ARG A 1 175 ? 10.221 6.873 3.239 1.00 89.00 175 ARG A C 1
ATOM 1356 O O . ARG A 1 175 ? 10.584 8.015 2.989 1.00 89.00 175 ARG A O 1
ATOM 1363 N N . ASN A 1 176 ? 11.090 5.904 3.540 1.00 88.81 176 ASN A N 1
ATOM 1364 C CA . ASN A 1 176 ? 12.546 6.076 3.546 1.00 88.81 176 ASN A CA 1
ATOM 1365 C C . ASN A 1 176 ? 13.209 5.554 2.261 1.00 88.81 176 ASN A C 1
ATOM 1367 O O . ASN A 1 176 ? 14.330 5.954 1.949 1.00 88.81 176 ASN A O 1
ATOM 1371 N N . CYS A 1 177 ? 12.540 4.646 1.549 1.00 90.25 177 CYS A N 1
ATOM 1372 C CA . CYS A 1 177 ? 13.058 3.956 0.369 1.00 90.25 177 CYS A CA 1
ATOM 1373 C C . CYS A 1 177 ? 12.617 4.620 -0.942 1.00 90.25 177 CYS A C 1
ATOM 1375 O O . CYS A 1 177 ? 13.398 4.754 -1.883 1.00 90.25 177 CYS A O 1
ATOM 1377 N N . ALA A 1 178 ? 11.359 5.050 -1.019 1.00 92.44 178 ALA A N 1
ATOM 1378 C CA . ALA A 1 178 ? 10.805 5.667 -2.211 1.00 92.44 178 ALA A CA 1
ATOM 1379 C C . ALA A 1 178 ? 11.011 7.186 -2.214 1.00 92.44 178 ALA A C 1
ATOM 1381 O O . ALA A 1 178 ? 10.957 7.838 -1.176 1.00 92.44 178 ALA A O 1
ATOM 1382 N N . LYS A 1 179 ? 11.202 7.765 -3.407 1.00 91.50 179 LYS A N 1
ATOM 1383 C CA . LYS A 1 179 ? 11.246 9.227 -3.579 1.00 91.50 179 LYS A CA 1
ATOM 1384 C C . LYS A 1 179 ? 9.865 9.866 -3.435 1.00 91.50 179 LYS A C 1
ATOM 1386 O O . LYS A 1 179 ? 9.739 10.936 -2.859 1.00 91.50 179 LYS A O 1
ATOM 1391 N N . ASP A 1 180 ? 8.866 9.227 -4.032 1.00 92.44 180 ASP A N 1
ATOM 1392 C CA . ASP A 1 180 ? 7.460 9.620 -4.048 1.00 92.44 180 ASP A CA 1
ATOM 1393 C C . ASP A 1 180 ? 6.610 8.434 -4.536 1.00 92.44 180 ASP A C 1
ATOM 1395 O O . ASP A 1 180 ? 7.135 7.364 -4.860 1.00 92.44 180 ASP A O 1
ATOM 1399 N N . PHE A 1 181 ? 5.289 8.609 -4.593 1.00 95.06 181 PHE A N 1
ATOM 1400 C CA . PHE A 1 181 ? 4.374 7.552 -5.030 1.00 95.06 181 PHE A CA 1
ATOM 1401 C C . PHE A 1 181 ? 4.613 7.149 -6.489 1.00 95.06 181 PHE A C 1
ATOM 1403 O O . PHE A 1 181 ? 4.616 5.968 -6.824 1.00 95.06 181 PHE A O 1
ATOM 1410 N N . TRP A 1 182 ? 4.900 8.118 -7.356 1.00 95.50 182 TRP A N 1
ATOM 1411 C CA . TRP A 1 182 ? 5.136 7.874 -8.779 1.00 95.50 182 TRP A CA 1
ATOM 1412 C C . TRP A 1 182 ? 6.441 7.110 -9.035 1.00 95.50 182 TRP A C 1
ATOM 1414 O O . TRP A 1 182 ? 6.536 6.359 -10.001 1.00 95.50 182 TRP A O 1
ATOM 1424 N N . HIS A 1 183 ? 7.428 7.228 -8.144 1.00 96.44 183 HIS A N 1
ATOM 1425 C CA . HIS A 1 183 ? 8.604 6.364 -8.122 1.00 96.44 183 HIS A CA 1
ATOM 1426 C C . HIS A 1 183 ? 8.224 4.903 -7.881 1.00 96.44 183 HIS A C 1
ATOM 1428 O O . HIS A 1 183 ? 8.705 4.031 -8.598 1.00 96.44 183 HIS A O 1
ATOM 1434 N N . ILE A 1 184 ? 7.333 4.649 -6.917 1.00 97.31 184 ILE A N 1
ATOM 1435 C CA . ILE A 1 184 ? 6.832 3.302 -6.623 1.00 97.31 184 ILE A CA 1
ATOM 1436 C C . ILE A 1 184 ? 6.062 2.737 -7.820 1.00 97.31 184 ILE A C 1
ATOM 1438 O O . ILE A 1 184 ? 6.331 1.615 -8.235 1.00 97.31 184 ILE A O 1
ATOM 1442 N N . VAL A 1 185 ? 5.146 3.521 -8.398 1.00 97.94 185 VAL A N 1
ATOM 1443 C CA . VAL A 1 185 ? 4.353 3.115 -9.571 1.00 97.94 185 VAL A CA 1
ATOM 1444 C C . VAL A 1 185 ? 5.258 2.755 -10.751 1.00 97.94 185 VAL A C 1
ATOM 1446 O O . VAL A 1 185 ? 5.126 1.670 -11.314 1.00 97.94 185 VAL A O 1
ATOM 1449 N N . GLY A 1 186 ? 6.213 3.626 -11.089 1.00 97.75 186 GLY A N 1
ATOM 1450 C CA . GLY A 1 186 ? 7.147 3.382 -12.189 1.00 97.75 186 GLY A CA 1
ATOM 1451 C C . GLY A 1 186 ? 8.031 2.160 -11.959 1.00 97.75 186 GLY A C 1
ATOM 1452 O O . GLY A 1 186 ? 8.195 1.340 -12.861 1.00 97.75 186 GLY A O 1
ATOM 1453 N N . TRP A 1 187 ? 8.553 1.985 -10.742 1.00 98.00 187 TRP A N 1
ATOM 1454 C CA . TRP A 1 187 ? 9.370 0.819 -10.415 1.00 98.00 187 TRP A CA 1
ATOM 1455 C C . TRP A 1 187 ? 8.571 -0.486 -10.476 1.00 98.00 187 TRP A C 1
ATOM 1457 O O . TRP A 1 187 ? 9.008 -1.453 -11.096 1.00 98.00 187 TRP A O 1
ATOM 1467 N N . ALA A 1 188 ? 7.367 -0.508 -9.906 1.00 97.69 188 ALA A N 1
ATOM 1468 C CA . ALA A 1 188 ? 6.487 -1.667 -9.952 1.00 97.69 188 ALA A CA 1
ATOM 1469 C C . ALA A 1 188 ? 6.145 -2.080 -11.397 1.00 97.69 188 ALA A C 1
ATOM 1471 O O . ALA A 1 188 ? 6.172 -3.269 -11.722 1.00 97.69 188 ALA A O 1
ATOM 1472 N N . PHE A 1 189 ? 5.892 -1.118 -12.290 1.00 97.88 189 PHE A N 1
ATOM 1473 C CA . PHE A 1 189 ? 5.657 -1.411 -13.705 1.00 97.88 189 PHE A CA 1
ATOM 1474 C C . PHE A 1 189 ? 6.922 -1.846 -14.452 1.00 97.88 189 PHE A C 1
ATOM 1476 O O . PHE A 1 189 ? 6.833 -2.775 -15.258 1.00 97.88 189 PHE A O 1
ATOM 1483 N N . ASN A 1 190 ? 8.101 -1.312 -14.120 1.00 96.88 190 ASN A N 1
ATOM 1484 C CA . ASN A 1 190 ? 9.369 -1.880 -14.592 1.00 96.88 190 ASN A CA 1
ATOM 1485 C C . ASN A 1 190 ? 9.514 -3.352 -14.158 1.00 96.88 190 ASN A C 1
ATOM 1487 O O . ASN A 1 190 ? 9.883 -4.203 -14.970 1.00 96.88 190 ASN A O 1
ATOM 1491 N N . CYS A 1 191 ? 9.152 -3.694 -12.912 1.00 96.25 191 CYS A N 1
ATOM 1492 C CA . CYS A 1 191 ? 9.139 -5.086 -12.459 1.00 96.25 191 CYS A CA 1
ATOM 1493 C C . CYS A 1 191 ? 8.182 -5.965 -13.265 1.00 96.25 191 CYS A C 1
ATOM 1495 O O . CYS A 1 191 ? 8.520 -7.117 -13.520 1.00 96.25 191 CYS A O 1
ATOM 1497 N N . SER A 1 192 ? 7.024 -5.450 -13.687 1.00 95.94 192 SER A N 1
ATOM 1498 C CA . SER A 1 192 ? 6.076 -6.236 -14.488 1.00 95.94 192 SER A CA 1
ATOM 1499 C C . SER A 1 192 ? 6.653 -6.713 -15.821 1.00 95.94 192 SER A C 1
ATOM 1501 O O . SER A 1 192 ? 6.285 -7.786 -16.286 1.00 95.94 192 SER A O 1
ATOM 1503 N N . VAL A 1 193 ? 7.581 -5.949 -16.406 1.00 94.25 193 VAL A N 1
ATOM 1504 C CA . VAL A 1 193 ? 8.215 -6.278 -17.690 1.00 94.25 193 VAL A CA 1
ATOM 1505 C C . VAL A 1 193 ? 9.481 -7.112 -17.491 1.00 94.25 193 VAL A C 1
ATOM 1507 O O . VAL A 1 193 ? 9.643 -8.143 -18.133 1.00 94.25 193 VAL A O 1
ATOM 1510 N N . MET A 1 194 ? 10.380 -6.676 -16.602 1.00 92.88 194 MET A N 1
ATOM 1511 C CA . MET A 1 194 ? 11.738 -7.232 -16.492 1.00 92.88 194 MET A CA 1
ATOM 1512 C C . MET A 1 194 ? 11.960 -8.144 -15.282 1.00 92.88 194 MET A C 1
ATOM 1514 O O . MET A 1 194 ? 12.870 -8.968 -15.296 1.00 92.88 194 MET A O 1
ATOM 1518 N N . TYR A 1 195 ? 11.140 -8.040 -14.230 1.00 92.69 195 TYR A N 1
ATOM 1519 C CA . TYR A 1 195 ? 11.368 -8.754 -12.966 1.00 92.69 195 TYR A CA 1
ATOM 1520 C C . TYR A 1 195 ? 10.114 -9.494 -12.458 1.00 92.69 195 TYR A C 1
ATOM 1522 O O . TYR A 1 195 ? 9.587 -9.146 -11.393 1.00 92.69 195 TYR A O 1
ATOM 1530 N N . PRO A 1 196 ? 9.655 -10.574 -13.130 1.00 90.94 196 PRO A N 1
ATOM 1531 C CA . PRO A 1 196 ? 8.424 -11.290 -12.763 1.00 90.94 196 PRO A CA 1
ATOM 1532 C C . PRO A 1 196 ? 8.390 -11.783 -11.307 1.00 90.94 196 PRO A C 1
ATOM 1534 O O . PRO A 1 196 ? 7.365 -11.698 -10.629 1.00 90.94 196 PRO A O 1
ATOM 1537 N N . LYS A 1 197 ? 9.541 -12.231 -10.777 1.00 90.31 197 LYS A N 1
ATOM 1538 C CA . LYS A 1 197 ? 9.674 -12.665 -9.373 1.00 90.31 197 LYS A CA 1
ATOM 1539 C C . LYS A 1 197 ? 9.352 -11.550 -8.374 1.00 90.31 197 LYS A C 1
ATOM 1541 O O . LYS A 1 197 ? 8.892 -11.848 -7.273 1.00 90.31 197 LYS A O 1
ATOM 1546 N N . ARG A 1 198 ? 9.627 -10.291 -8.724 1.00 93.50 198 ARG A N 1
ATOM 1547 C CA . ARG A 1 198 ? 9.309 -9.106 -7.913 1.00 93.50 198 ARG A CA 1
ATOM 1548 C C . ARG A 1 198 ? 7.902 -8.600 -8.199 1.00 93.50 198 ARG A C 1
ATOM 1550 O O . ARG A 1 198 ? 7.206 -8.200 -7.266 1.00 93.50 198 ARG A O 1
ATOM 1557 N N . TRP A 1 199 ? 7.472 -8.676 -9.459 1.00 95.19 199 TRP A N 1
ATOM 1558 C CA . TRP A 1 199 ? 6.161 -8.214 -9.905 1.00 95.19 199 TRP A CA 1
ATOM 1559 C C . TRP A 1 199 ? 5.010 -8.785 -9.080 1.00 95.19 199 TRP A C 1
ATOM 1561 O O . TRP A 1 199 ? 4.131 -8.031 -8.687 1.00 95.19 199 TRP A O 1
ATOM 1571 N N . GLN A 1 200 ? 5.042 -10.073 -8.731 1.00 93.56 200 GLN A N 1
ATOM 1572 C CA . GLN A 1 200 ? 3.970 -10.700 -7.945 1.00 93.56 200 GLN A CA 1
ATOM 1573 C C . GLN A 1 200 ? 3.646 -9.975 -6.620 1.00 93.56 200 GLN A C 1
ATOM 1575 O O . GLN A 1 200 ? 2.484 -9.938 -6.229 1.00 93.56 200 GLN A O 1
ATOM 1580 N N . TYR A 1 201 ? 4.631 -9.355 -5.955 1.00 95.19 201 TYR A N 1
ATOM 1581 C CA . TYR A 1 201 ? 4.412 -8.605 -4.708 1.00 95.19 201 TYR A CA 1
ATOM 1582 C C . TYR A 1 201 ? 4.003 -7.160 -4.985 1.00 95.19 201 TYR A C 1
ATOM 1584 O O . TYR A 1 201 ? 3.065 -6.646 -4.377 1.00 95.19 201 TYR A O 1
ATOM 1592 N N . TRP A 1 202 ? 4.675 -6.515 -5.943 1.00 97.25 202 TRP A N 1
ATOM 1593 C CA . TRP A 1 202 ? 4.351 -5.151 -6.356 1.00 97.25 202 TRP A CA 1
ATOM 1594 C C . TRP A 1 202 ? 2.942 -5.026 -6.914 1.00 97.25 202 TRP A C 1
ATOM 1596 O O . TRP A 1 202 ? 2.260 -4.055 -6.615 1.00 97.25 202 TRP A O 1
ATOM 1606 N N . LYS A 1 203 ? 2.487 -6.027 -7.665 1.00 96.94 203 LYS A N 1
ATOM 1607 C CA . LYS A 1 203 ? 1.120 -6.136 -8.161 1.00 96.94 203 LYS A CA 1
ATOM 1608 C C . LYS A 1 203 ? 0.114 -6.087 -7.014 1.00 96.94 203 LYS A C 1
ATOM 1610 O O . LYS A 1 203 ? -0.800 -5.276 -7.061 1.00 96.94 203 LYS A O 1
ATOM 1615 N N . VAL A 1 204 ? 0.294 -6.923 -5.987 1.00 97.50 204 VAL A N 1
ATOM 1616 C CA . VAL A 1 204 ? -0.614 -6.991 -4.827 1.00 97.50 204 VAL A CA 1
ATOM 1617 C C . VAL A 1 204 ? -0.622 -5.672 -4.057 1.00 97.50 204 VAL A C 1
ATOM 1619 O O . VAL A 1 204 ? -1.684 -5.184 -3.681 1.00 97.50 204 VAL A O 1
ATOM 1622 N N . TYR A 1 205 ? 0.550 -5.067 -3.858 1.00 97.81 205 TYR A N 1
ATOM 1623 C CA . TYR A 1 205 ? 0.656 -3.762 -3.212 1.00 97.81 205 TYR A CA 1
ATOM 1624 C C . TYR A 1 205 ? 0.004 -2.644 -4.032 1.00 97.81 205 TYR A C 1
ATOM 1626 O O . TYR A 1 205 ? -0.747 -1.851 -3.473 1.00 97.81 205 TYR A O 1
ATOM 1634 N N . LEU A 1 206 ? 0.260 -2.571 -5.343 1.00 98.00 206 LEU A N 1
ATOM 1635 C CA . LEU A 1 206 ? -0.341 -1.556 -6.208 1.00 98.00 206 LEU A CA 1
ATOM 1636 C C . LEU A 1 206 ? -1.858 -1.703 -6.273 1.00 98.00 206 LEU A C 1
ATOM 1638 O O . LEU A 1 206 ? -2.558 -0.701 -6.187 1.00 98.00 206 LEU A O 1
ATOM 1642 N N . ASP A 1 207 ? -2.357 -2.929 -6.401 1.00 98.06 207 ASP A N 1
ATOM 1643 C CA . ASP A 1 207 ? -3.788 -3.224 -6.400 1.00 98.06 207 ASP A CA 1
ATOM 1644 C C . ASP A 1 207 ? -4.460 -2.687 -5.127 1.00 98.06 207 ASP A C 1
ATOM 1646 O O . ASP A 1 207 ? -5.405 -1.904 -5.212 1.00 98.06 207 ASP A O 1
ATOM 1650 N N . TYR A 1 208 ? -3.881 -2.993 -3.960 1.00 98.44 208 TYR A N 1
ATOM 1651 C CA . TYR A 1 208 ? -4.335 -2.467 -2.673 1.00 98.44 208 TYR A CA 1
ATOM 1652 C C . TYR A 1 208 ? -4.220 -0.940 -2.574 1.00 98.44 208 TYR A C 1
ATOM 1654 O O . TYR A 1 208 ? -5.160 -0.279 -2.145 1.00 98.44 208 TYR A O 1
ATOM 1662 N N . MET A 1 209 ? -3.098 -0.345 -2.986 1.00 98.12 209 MET A N 1
ATOM 1663 C CA . MET A 1 209 ? -2.928 1.111 -2.926 1.00 98.12 209 MET A CA 1
ATOM 1664 C C . MET A 1 209 ? -3.925 1.850 -3.819 1.00 98.12 209 MET A C 1
ATOM 1666 O O . MET A 1 209 ? -4.354 2.947 -3.472 1.00 98.12 209 MET A O 1
ATOM 1670 N N . LEU A 1 210 ? -4.318 1.266 -4.951 1.00 97.81 210 LEU A N 1
ATOM 1671 C CA . LEU A 1 210 ? -5.361 1.831 -5.802 1.00 97.81 210 LEU A CA 1
ATOM 1672 C C . LEU A 1 210 ? -6.745 1.738 -5.152 1.00 97.81 210 LEU A C 1
ATOM 1674 O O . LEU A 1 210 ? -7.524 2.676 -5.302 1.00 97.81 210 LEU A O 1
ATOM 1678 N N . ASP A 1 211 ? -7.031 0.670 -4.402 1.00 97.81 211 ASP A N 1
ATOM 1679 C CA . ASP A 1 211 ? -8.247 0.581 -3.582 1.00 97.81 211 ASP A CA 1
ATOM 1680 C C . ASP A 1 211 ? -8.245 1.644 -2.473 1.00 97.81 211 ASP A C 1
ATOM 1682 O O . ASP A 1 211 ? -9.255 2.310 -2.258 1.00 97.81 211 ASP A O 1
ATOM 1686 N N . VAL A 1 212 ? -7.101 1.857 -1.809 1.00 98.00 212 VAL A N 1
ATOM 1687 C CA . VAL A 1 212 ? -6.938 2.902 -0.783 1.00 98.00 212 VAL A CA 1
ATOM 1688 C C . VAL A 1 212 ? -7.190 4.289 -1.365 1.00 98.00 212 VAL A C 1
ATOM 1690 O O . VAL A 1 212 ? -7.923 5.067 -0.765 1.00 98.00 212 VAL A O 1
ATOM 1693 N N . LEU A 1 213 ? -6.600 4.613 -2.520 1.00 97.00 213 LEU A N 1
ATOM 1694 C CA . LEU A 1 213 ? -6.757 5.928 -3.149 1.00 97.00 213 LEU A CA 1
ATOM 1695 C C . LEU A 1 213 ? -8.202 6.193 -3.589 1.00 97.00 213 LEU A C 1
ATOM 1697 O O . LEU A 1 213 ? -8.696 7.306 -3.429 1.00 97.00 213 LEU A O 1
ATOM 1701 N N . ASP A 1 214 ? -8.876 5.183 -4.137 1.00 95.38 214 ASP A N 1
ATOM 1702 C CA . ASP A 1 214 ? -10.275 5.292 -4.552 1.00 95.38 214 ASP A CA 1
ATOM 1703 C C . ASP A 1 214 ? -11.216 5.438 -3.345 1.00 95.38 214 ASP A C 1
ATOM 1705 O O . ASP A 1 214 ? -12.076 6.319 -3.333 1.00 95.38 214 ASP A O 1
ATOM 1709 N N . ALA A 1 215 ? -11.014 4.631 -2.299 1.00 96.31 215 ALA A N 1
ATOM 1710 C CA . ALA A 1 215 ? -11.786 4.717 -1.064 1.00 96.31 215 ALA A CA 1
ATOM 1711 C C . ALA A 1 215 ? -11.556 6.044 -0.322 1.00 96.31 215 ALA A C 1
ATOM 1713 O O . ALA A 1 215 ? -12.519 6.657 0.128 1.00 96.31 215 ALA A O 1
ATOM 1714 N N . ASP A 1 216 ? -10.304 6.509 -0.209 1.00 96.25 216 ASP A N 1
ATOM 1715 C CA . ASP A 1 216 ? -9.959 7.779 0.453 1.00 96.25 216 ASP A CA 1
ATOM 1716 C C . ASP A 1 216 ? -10.614 8.968 -0.241 1.00 96.25 216 ASP A C 1
ATOM 1718 O O . ASP A 1 216 ? -11.204 9.812 0.432 1.00 96.25 216 ASP A O 1
ATOM 1722 N N . TRP A 1 217 ? -10.589 8.995 -1.575 1.00 93.62 217 TRP A N 1
ATOM 1723 C CA . TRP A 1 217 ? -11.288 10.018 -2.342 1.00 93.62 217 TRP A CA 1
ATOM 1724 C C . TRP A 1 217 ? -12.796 10.003 -2.068 1.00 93.62 217 TRP A C 1
ATOM 1726 O O . TRP A 1 217 ? -13.354 11.020 -1.659 1.00 93.62 217 TRP A O 1
ATOM 1736 N N . LYS A 1 218 ? -13.446 8.846 -2.260 1.00 93.31 218 LYS A N 1
ATOM 1737 C CA . LYS A 1 218 ? -14.903 8.697 -2.114 1.00 93.31 218 LYS A CA 1
ATOM 1738 C C . LYS A 1 218 ? -15.384 9.049 -0.714 1.00 93.31 218 LYS A C 1
ATOM 1740 O O . LYS A 1 218 ? -16.386 9.742 -0.573 1.00 93.31 218 LYS A O 1
ATOM 1745 N N . GLU A 1 219 ? -14.669 8.596 0.310 1.00 94.31 219 GLU A N 1
ATOM 1746 C CA . GLU A 1 219 ? -15.049 8.853 1.696 1.00 94.31 219 GLU A CA 1
ATOM 1747 C C . GLU A 1 219 ? -14.916 10.332 2.053 1.00 94.31 219 GLU A C 1
ATOM 1749 O O . GLU A 1 219 ? -15.790 10.907 2.692 1.00 94.31 219 GLU A O 1
ATOM 1754 N N . ARG A 1 220 ? -13.844 10.988 1.605 1.00 93.50 220 ARG A N 1
ATOM 1755 C CA . ARG A 1 220 ? -13.651 12.421 1.851 1.00 93.50 220 ARG A CA 1
ATOM 1756 C C . ARG A 1 220 ? -14.660 13.273 1.105 1.00 93.50 220 ARG A C 1
ATOM 1758 O O . ARG A 1 220 ? -15.155 14.239 1.670 1.00 93.50 220 ARG A O 1
ATOM 1765 N N . GLU A 1 221 ? -14.976 12.898 -0.127 1.00 90.81 221 GLU A N 1
ATOM 1766 C CA . GLU A 1 221 ? -16.020 13.541 -0.915 1.00 90.81 221 GLU A CA 1
ATOM 1767 C C . GLU A 1 221 ? -17.393 13.385 -0.245 1.00 90.81 221 GLU A C 1
ATOM 1769 O O . GLU A 1 221 ? -18.134 14.358 -0.143 1.00 90.81 221 GLU A O 1
ATOM 1774 N N . ARG A 1 222 ? -17.714 12.194 0.280 1.00 90.81 222 ARG A N 1
ATOM 1775 C CA . ARG A 1 222 ? -18.927 11.960 1.077 1.00 90.81 222 ARG A CA 1
ATOM 1776 C C . ARG A 1 222 ? -18.971 12.866 2.311 1.00 90.81 222 ARG A C 1
ATOM 1778 O O . ARG A 1 222 ? -19.973 13.542 2.514 1.00 90.81 222 ARG A O 1
ATOM 1785 N N . LEU A 1 223 ? -17.885 12.926 3.086 1.00 90.56 223 LEU A N 1
ATOM 1786 C CA . LEU A 1 223 ? -17.785 13.770 4.284 1.00 90.56 223 LEU A CA 1
ATOM 1787 C C . LEU A 1 223 ? -17.909 15.268 3.970 1.00 90.56 223 LEU A C 1
ATOM 1789 O O . LEU A 1 223 ? -18.548 15.995 4.727 1.00 90.56 223 LEU A O 1
ATOM 1793 N N . ASP A 1 224 ? -17.318 15.734 2.866 1.00 89.25 224 ASP A N 1
ATOM 1794 C CA . ASP A 1 224 ? -17.467 17.122 2.418 1.00 89.25 224 ASP A CA 1
ATOM 1795 C C . ASP A 1 224 ? -18.925 17.434 2.038 1.00 89.25 224 ASP A C 1
ATOM 1797 O O . ASP A 1 224 ? -19.419 18.499 2.396 1.00 89.25 224 ASP A O 1
ATOM 1801 N N . ARG A 1 225 ? -19.638 16.509 1.375 1.00 86.88 225 ARG A N 1
ATOM 1802 C CA . ARG A 1 225 ? -21.061 16.686 1.027 1.00 86.88 225 ARG A CA 1
ATOM 1803 C C . ARG A 1 225 ? -21.978 16.657 2.249 1.00 86.88 225 ARG A C 1
ATOM 1805 O O . ARG A 1 225 ? -22.852 17.504 2.364 1.00 86.88 225 ARG A O 1
ATOM 1812 N N . GLU A 1 226 ? -21.777 15.720 3.172 1.00 86.50 226 GLU A N 1
ATOM 1813 C CA . GLU A 1 226 ? -22.575 15.630 4.406 1.00 86.50 226 GLU A CA 1
ATOM 1814 C C . GLU A 1 226 ? -22.368 16.841 5.318 1.00 86.50 226 GLU A C 1
ATOM 1816 O O . GLU A 1 226 ? -23.300 17.296 5.975 1.00 86.50 226 GLU A O 1
ATOM 1821 N N . GLY A 1 227 ? -21.165 17.421 5.320 1.00 80.88 227 GLY A N 1
ATOM 1822 C CA . GLY A 1 227 ? -20.884 18.670 6.027 1.00 80.88 227 GLY A CA 1
ATOM 1823 C C . GLY A 1 227 ? -21.631 19.894 5.480 1.00 80.88 227 GLY A C 1
ATOM 1824 O O . GLY A 1 227 ? -21.592 20.946 6.118 1.00 80.88 227 GLY A O 1
ATOM 1825 N N . MET A 1 228 ? -22.294 19.778 4.323 1.00 72.81 228 MET A N 1
ATOM 1826 C CA . MET A 1 228 ? -23.062 20.851 3.684 1.00 72.81 228 MET A CA 1
ATOM 1827 C C . MET A 1 228 ? -24.573 20.733 3.863 1.00 72.81 228 MET A C 1
ATOM 1829 O O . MET A 1 228 ? -25.274 21.683 3.507 1.00 72.81 228 MET A O 1
ATOM 1833 N N . ASP A 1 229 ? -25.089 19.618 4.391 1.00 60.16 229 ASP A N 1
ATOM 1834 C CA . ASP A 1 229 ? -26.529 19.453 4.602 1.00 60.16 229 ASP A CA 1
ATOM 1835 C C . ASP A 1 229 ? -27.050 20.580 5.515 1.00 60.16 229 ASP A C 1
ATOM 1837 O O . ASP A 1 229 ? -26.823 20.604 6.726 1.00 60.16 229 ASP A O 1
ATOM 1841 N N . GLY A 1 230 ? -27.724 21.562 4.902 1.00 58.94 230 GLY A N 1
ATOM 1842 C CA . GLY A 1 230 ? -28.292 22.739 5.566 1.00 58.94 230 GLY A CA 1
ATOM 1843 C C . GLY A 1 230 ? -27.610 24.090 5.299 1.00 58.94 230 GLY A C 1
ATOM 1844 O O . GLY A 1 230 ? -28.064 25.088 5.862 1.00 58.94 230 GLY A O 1
ATOM 1845 N N . VAL A 1 231 ? -26.573 24.172 4.453 1.00 60.97 231 VAL A N 1
ATOM 1846 C CA . VAL A 1 231 ? -25.927 25.446 4.074 1.00 60.97 231 VAL A CA 1
ATOM 1847 C C . VAL A 1 231 ? -25.933 25.620 2.551 1.00 60.97 231 VAL A C 1
ATOM 1849 O O . VAL A 1 231 ? -25.192 24.943 1.846 1.00 60.97 231 VAL A O 1
ATOM 1852 N N . ASP A 1 232 ? -26.736 26.564 2.043 1.00 53.69 232 ASP A N 1
ATOM 1853 C CA . ASP A 1 232 ? -26.683 27.004 0.639 1.00 53.69 232 ASP A CA 1
ATOM 1854 C C . ASP A 1 232 ? -25.342 27.718 0.383 1.00 53.69 232 ASP A C 1
ATOM 1856 O O . ASP A 1 232 ? -25.193 28.921 0.617 1.00 53.69 232 ASP A O 1
ATOM 1860 N N . GLY A 1 233 ? -24.332 26.966 -0.051 1.00 61.44 233 GLY A N 1
ATOM 1861 C CA . GLY A 1 233 ? -22.988 27.464 -0.328 1.00 61.44 233 GLY A CA 1
ATOM 1862 C C . GLY A 1 233 ? -22.187 26.524 -1.227 1.00 61.44 233 GLY A C 1
ATOM 1863 O O . GLY A 1 233 ? -22.555 25.372 -1.434 1.00 61.44 233 GLY A O 1
ATOM 1864 N N . GLU A 1 234 ? -21.094 27.033 -1.789 1.00 61.06 234 GLU A N 1
ATOM 1865 C CA . GLU A 1 234 ? -20.153 26.266 -2.611 1.00 61.06 234 GLU A CA 1
ATOM 1866 C C . GLU A 1 234 ? -19.366 25.276 -1.733 1.00 61.06 234 GLU A C 1
ATOM 1868 O O . GLU A 1 234 ? -18.918 25.629 -0.638 1.00 61.06 234 GLU A O 1
ATOM 1873 N N . CYS A 1 235 ? -19.219 24.024 -2.182 1.00 64.12 235 CYS A N 1
ATOM 1874 C CA . CYS A 1 235 ? -18.465 23.011 -1.444 1.00 64.12 235 CYS A CA 1
ATOM 1875 C C . CYS A 1 235 ? -16.982 23.391 -1.433 1.00 64.12 235 CYS A C 1
ATOM 1877 O O . CYS A 1 235 ? -16.332 23.402 -2.474 1.00 64.12 235 CYS A O 1
ATOM 1879 N N . ASP A 1 236 ? -16.408 23.665 -0.262 1.00 70.50 236 ASP A N 1
ATOM 1880 C CA . ASP A 1 236 ? -14.980 23.999 -0.162 1.00 70.50 236 ASP A CA 1
ATOM 1881 C C . ASP A 1 236 ? -14.067 22.755 -0.315 1.00 70.50 236 ASP A C 1
ATOM 1883 O O . ASP A 1 236 ? -12.843 22.872 -0.275 1.00 70.50 236 ASP A O 1
ATOM 1887 N N . TYR A 1 237 ? -14.638 21.552 -0.504 1.00 84.06 237 TYR A N 1
ATOM 1888 C CA . TYR A 1 237 ? -13.933 20.275 -0.728 1.00 84.06 237 TYR A CA 1
ATOM 1889 C C . TYR A 1 237 ? -12.700 20.083 0.185 1.00 84.06 237 TYR A C 1
ATOM 1891 O O . TYR A 1 237 ? -11.613 19.655 -0.232 1.00 84.06 237 TYR A O 1
ATOM 1899 N N . ASN A 1 238 ? -12.836 20.481 1.453 1.00 87.06 238 ASN A N 1
ATOM 1900 C CA . ASN A 1 238 ? -11.725 20.595 2.392 1.00 87.06 238 ASN A CA 1
ATOM 1901 C C . ASN A 1 238 ? -11.175 19.233 2.810 1.00 87.06 238 ASN A C 1
ATOM 1903 O O . ASN A 1 238 ? -9.964 19.093 3.021 1.00 87.06 238 ASN A O 1
ATOM 1907 N N . MET A 1 239 ? -12.039 18.230 2.947 1.00 90.50 239 MET A N 1
ATOM 1908 C CA . MET A 1 239 ? -11.629 16.868 3.252 1.00 90.50 239 MET A CA 1
ATOM 1909 C C . MET A 1 239 ? -10.928 16.241 2.055 1.00 90.50 239 MET A C 1
ATOM 1911 O O . MET A 1 239 ? -9.872 15.633 2.258 1.00 90.50 239 MET A O 1
ATOM 1915 N N . VAL A 1 240 ? -11.439 16.442 0.836 1.00 90.50 240 VAL A N 1
ATOM 1916 C CA . VAL A 1 240 ? -10.833 15.951 -0.414 1.00 90.50 240 VAL A CA 1
ATOM 1917 C C . VAL A 1 240 ? -9.430 16.523 -0.609 1.00 90.50 240 VAL A C 1
ATOM 1919 O O . VAL A 1 240 ? -8.497 15.764 -0.874 1.00 90.50 240 VAL A O 1
ATOM 1922 N N . ARG A 1 241 ? -9.219 17.829 -0.382 1.00 88.81 241 ARG A N 1
ATOM 1923 C CA . ARG A 1 241 ? -7.882 18.461 -0.463 1.00 88.81 241 ARG A CA 1
ATOM 1924 C C . ARG A 1 241 ? -6.852 17.841 0.488 1.00 88.81 241 ARG A C 1
ATOM 1926 O O . ARG A 1 241 ? -5.659 17.870 0.195 1.00 88.81 241 ARG A O 1
ATOM 1933 N N . LYS A 1 242 ? -7.295 17.268 1.613 1.00 90.69 242 LYS A N 1
ATOM 1934 C CA . LYS A 1 242 ? -6.438 16.551 2.578 1.00 90.69 242 LYS A CA 1
ATOM 1935 C C . LYS A 1 242 ? -6.189 15.085 2.197 1.00 90.69 242 LYS A C 1
ATOM 1937 O O . LYS A 1 242 ? -5.446 14.409 2.908 1.00 90.69 242 LYS A O 1
ATOM 1942 N N . GLY A 1 243 ? -6.815 14.595 1.127 1.00 92.94 243 GLY A N 1
ATOM 1943 C CA . GLY A 1 243 ? -6.738 13.209 0.679 1.00 92.94 243 GLY A CA 1
ATOM 1944 C C . GLY A 1 243 ? -5.382 12.796 0.124 1.00 92.94 243 GLY A C 1
ATOM 1945 O O . GLY A 1 243 ? -4.559 13.616 -0.291 1.00 92.94 243 GLY A O 1
ATOM 1946 N N . LEU A 1 244 ? -5.153 11.488 0.105 1.00 93.81 244 LEU A N 1
ATOM 1947 C CA . LEU A 1 244 ? -3.873 10.887 -0.244 1.00 93.81 244 LEU A CA 1
ATOM 1948 C C . LEU A 1 244 ? -3.498 11.150 -1.708 1.00 93.81 244 LEU A C 1
ATOM 1950 O O . LEU A 1 244 ? -2.348 11.492 -1.991 1.00 93.81 244 LEU A O 1
ATOM 1954 N N . LEU A 1 245 ? -4.462 11.083 -2.640 1.00 92.31 245 LEU A N 1
ATOM 1955 C CA . LEU A 1 245 ? -4.176 11.422 -4.037 1.00 92.31 245 LEU A CA 1
ATOM 1956 C C . LEU A 1 245 ? -3.754 12.890 -4.177 1.00 92.31 245 LEU A C 1
ATOM 1958 O O . LEU A 1 245 ? -2.808 13.184 -4.908 1.00 92.31 245 LEU A O 1
ATOM 1962 N N . MET A 1 246 ? -4.403 13.802 -3.448 1.00 90.06 246 MET A N 1
ATOM 1963 C CA . MET A 1 246 ? -4.052 15.225 -3.470 1.00 90.06 246 MET A CA 1
ATOM 1964 C C . MET A 1 246 ? -2.636 15.459 -2.951 1.00 90.06 246 MET A C 1
ATOM 1966 O O . MET A 1 246 ? -1.895 16.252 -3.529 1.00 90.06 246 MET A O 1
ATOM 1970 N N . GLN A 1 247 ? -2.206 14.709 -1.934 1.00 90.88 247 GLN A N 1
ATOM 1971 C CA . GLN A 1 247 ? -0.817 14.741 -1.480 1.00 90.88 247 GLN A CA 1
ATOM 1972 C C . GLN A 1 247 ? 0.157 14.232 -2.550 1.00 90.88 247 GLN A C 1
ATOM 1974 O O . GLN A 1 247 ? 1.186 14.865 -2.784 1.00 90.88 247 GLN A O 1
ATOM 1979 N N . TYR A 1 248 ? -0.160 13.144 -3.257 1.00 91.62 248 TYR A N 1
ATOM 1980 C CA . TYR A 1 248 ? 0.698 12.611 -4.328 1.00 91.62 248 TYR A CA 1
ATOM 1981 C C . TYR A 1 248 ? 0.724 13.471 -5.596 1.00 91.62 248 TYR A C 1
ATOM 1983 O O . TYR A 1 248 ? 1.687 13.410 -6.364 1.00 91.62 248 TYR A O 1
ATOM 1991 N N . LEU A 1 249 ? -0.318 14.269 -5.824 1.00 88.50 249 LEU A N 1
ATOM 1992 C CA . LEU A 1 249 ? -0.398 15.234 -6.918 1.00 88.50 249 LEU A CA 1
ATOM 1993 C C . LEU A 1 249 ? 0.054 16.641 -6.510 1.00 88.50 249 LEU A C 1
ATOM 1995 O O . LEU A 1 249 ? 0.122 17.528 -7.367 1.00 88.50 249 LEU A O 1
ATOM 1999 N N . SER A 1 250 ? 0.405 16.858 -5.240 1.00 82.81 250 SER A N 1
ATOM 2000 C CA . SER A 1 250 ? 0.944 18.139 -4.789 1.00 82.81 250 SER A CA 1
ATOM 2001 C C . SER A 1 250 ? 2.228 18.463 -5.571 1.00 82.81 250 SER A C 1
ATOM 2003 O O . SER A 1 250 ? 3.137 17.644 -5.701 1.00 82.81 250 SER A O 1
ATOM 2005 N N . GLY A 1 251 ? 2.262 19.633 -6.214 1.00 71.12 251 GLY A N 1
ATOM 2006 C CA . GLY A 1 251 ? 3.351 20.038 -7.118 1.00 71.12 251 GLY A CA 1
ATOM 2007 C C . GLY A 1 251 ? 3.285 19.479 -8.550 1.00 71.12 251 GLY A C 1
ATOM 2008 O O . GLY A 1 251 ? 4.099 19.872 -9.387 1.00 71.12 251 GLY A O 1
ATOM 2009 N N . VAL A 1 252 ? 2.317 18.611 -8.874 1.00 77.19 252 VAL A N 1
ATOM 2010 C CA . VAL A 1 252 ? 2.076 18.132 -10.250 1.00 77.19 252 VAL A CA 1
ATOM 2011 C C . VAL A 1 252 ? 1.217 19.121 -11.042 1.00 77.19 252 VAL A C 1
ATOM 2013 O O . VAL A 1 252 ? 1.512 19.385 -12.207 1.00 77.19 252 VAL A O 1
ATOM 2016 N N . GLY A 1 253 ? 0.180 19.688 -10.414 1.00 63.88 253 GLY A N 1
ATOM 2017 C CA . GLY A 1 253 ? -0.808 20.554 -11.077 1.00 63.88 253 GLY A CA 1
ATOM 2018 C C . GLY A 1 253 ? -0.228 21.828 -11.702 1.00 63.88 253 GLY A C 1
ATOM 2019 O O . GLY A 1 253 ? -0.695 22.273 -12.745 1.00 63.88 253 GLY A O 1
ATOM 2020 N N . GLU A 1 254 ? 0.842 22.372 -11.124 1.00 67.19 254 GLU A N 1
ATOM 2021 C CA . GLU A 1 254 ? 1.480 23.612 -11.590 1.00 67.19 254 GLU A CA 1
ATOM 2022 C C . GLU A 1 254 ? 2.571 23.363 -12.646 1.00 67.19 254 GLU A C 1
ATOM 2024 O O . GLU A 1 254 ? 3.071 24.298 -13.273 1.00 67.19 254 GLU A O 1
ATOM 2029 N N . ASN A 1 255 ? 2.964 22.102 -12.866 1.00 76.88 255 ASN A N 1
ATOM 2030 C CA . ASN A 1 255 ? 4.137 21.763 -13.659 1.00 76.88 255 ASN A CA 1
ATOM 2031 C C . ASN A 1 255 ? 3.846 20.656 -14.682 1.00 76.88 255 ASN A C 1
ATOM 2033 O O . ASN A 1 255 ? 3.845 19.463 -14.375 1.00 76.88 255 ASN A O 1
ATOM 2037 N N . SER A 1 256 ? 3.727 21.045 -15.957 1.00 81.44 256 SER A N 1
ATOM 2038 C CA . SER A 1 256 ? 3.543 20.105 -17.074 1.00 81.44 256 SER A CA 1
ATOM 2039 C C . SER A 1 256 ? 4.612 19.000 -17.113 1.00 81.44 256 SER A C 1
ATOM 2041 O O . SER A 1 256 ? 4.309 17.866 -17.482 1.00 81.44 256 SER A O 1
ATOM 2043 N N . SER A 1 257 ? 5.854 19.279 -16.694 1.00 85.25 257 SER A N 1
ATOM 2044 C CA . SER A 1 257 ? 6.907 18.255 -16.640 1.00 85.25 257 SER A CA 1
ATOM 2045 C C . SER A 1 257 ? 6.672 17.210 -15.542 1.00 85.25 257 SER A C 1
ATOM 2047 O O . SER A 1 257 ? 6.962 16.032 -15.763 1.00 85.25 257 SER A O 1
ATOM 2049 N N . ALA A 1 258 ? 6.081 17.607 -14.411 1.00 85.38 258 ALA A N 1
ATOM 2050 C CA . ALA A 1 258 ? 5.696 16.698 -13.338 1.00 85.38 258 ALA A CA 1
ATOM 2051 C C . ALA A 1 258 ? 4.527 15.805 -13.775 1.00 85.38 258 ALA A C 1
ATOM 2053 O O . ALA A 1 258 ? 4.592 14.592 -13.591 1.00 85.38 258 ALA A O 1
ATOM 2054 N N . MET A 1 259 ? 3.523 16.359 -14.468 1.00 88.75 259 MET A N 1
ATOM 2055 C CA . MET A 1 259 ? 2.433 15.555 -15.041 1.00 88.75 259 MET A CA 1
ATOM 2056 C C . MET A 1 259 ? 2.952 14.555 -16.083 1.00 88.75 259 MET A C 1
ATOM 2058 O O . MET A 1 259 ? 2.571 13.386 -16.081 1.00 88.75 259 MET A O 1
ATOM 2062 N N . ARG A 1 260 ? 3.897 14.966 -16.941 1.00 91.50 260 ARG A N 1
ATOM 2063 C CA . ARG A 1 260 ? 4.558 14.029 -17.864 1.00 91.50 260 ARG A CA 1
ATOM 2064 C C . ARG A 1 260 ? 5.301 12.920 -17.120 1.00 91.50 260 ARG A C 1
ATOM 2066 O O . ARG A 1 260 ? 5.307 11.800 -17.613 1.00 91.50 260 ARG A O 1
ATOM 2073 N N . ARG A 1 261 ? 5.906 13.198 -15.959 1.00 93.75 261 ARG A N 1
ATOM 2074 C CA . ARG A 1 261 ? 6.538 12.163 -15.127 1.00 93.75 261 ARG A CA 1
ATOM 2075 C C . ARG A 1 261 ? 5.513 11.181 -14.555 1.00 93.75 261 ARG A C 1
ATOM 2077 O O . ARG A 1 261 ? 5.778 9.985 -14.586 1.00 93.75 261 ARG A O 1
ATOM 2084 N N . VAL A 1 262 ? 4.344 11.653 -14.110 1.00 93.62 262 VAL A N 1
ATOM 2085 C CA . VAL A 1 262 ? 3.229 10.776 -13.699 1.00 93.62 262 VAL A CA 1
ATOM 2086 C C . VAL A 1 262 ? 2.860 9.832 -14.843 1.00 93.62 262 VAL A C 1
ATOM 2088 O O . VAL A 1 262 ? 2.880 8.617 -14.670 1.00 93.62 262 VAL A O 1
ATOM 2091 N N . VAL A 1 263 ? 2.632 10.369 -16.044 1.00 94.44 263 VAL A N 1
ATOM 2092 C CA . VAL A 1 263 ? 2.319 9.560 -17.232 1.00 94.44 263 VAL A CA 1
ATOM 2093 C C . VAL A 1 263 ? 3.448 8.571 -17.555 1.00 94.44 263 VAL A C 1
ATOM 2095 O O . VAL A 1 263 ? 3.173 7.388 -17.729 1.00 94.44 263 VAL A O 1
ATOM 2098 N N . ARG A 1 264 ? 4.718 9.002 -17.562 1.00 96.06 264 ARG A N 1
ATOM 2099 C CA . ARG A 1 264 ? 5.866 8.100 -17.786 1.00 96.06 264 ARG A CA 1
ATOM 2100 C C . ARG A 1 264 ? 5.969 6.995 -16.737 1.00 96.06 264 ARG A C 1
ATOM 2102 O O . ARG A 1 264 ? 6.332 5.886 -17.096 1.00 96.06 264 ARG A O 1
ATOM 2109 N N . SER A 1 265 ? 5.612 7.263 -15.479 1.00 96.94 265 SER A N 1
ATOM 2110 C CA . SER A 1 265 ? 5.604 6.229 -14.436 1.00 96.94 265 SER A CA 1
ATOM 2111 C C . SER A 1 265 ? 4.580 5.136 -14.728 1.00 96.94 265 SER A C 1
ATOM 2113 O O . SER A 1 265 ? 4.876 3.959 -14.570 1.00 96.94 265 SER A O 1
ATOM 2115 N N . VAL A 1 266 ? 3.401 5.502 -15.240 1.00 96.94 266 VAL A N 1
ATOM 2116 C CA . VAL A 1 266 ? 2.371 4.532 -15.631 1.00 96.94 266 VAL A CA 1
ATOM 2117 C C . VAL A 1 266 ? 2.823 3.709 -16.834 1.00 96.94 266 VAL A C 1
ATOM 2119 O O . VAL A 1 266 ? 2.605 2.504 -16.869 1.00 96.94 266 VAL A O 1
ATOM 2122 N N . PHE A 1 267 ? 3.475 4.337 -17.811 1.00 96.06 267 PHE A N 1
ATOM 2123 C CA . PHE A 1 267 ? 3.961 3.668 -19.022 1.00 96.06 267 PHE A CA 1
ATOM 2124 C C . PHE A 1 267 ? 5.390 3.129 -18.905 1.00 96.06 267 PHE A C 1
ATOM 2126 O O . PHE A 1 267 ? 6.008 2.847 -19.926 1.00 96.06 267 PHE A O 1
ATOM 2133 N N . ALA A 1 268 ? 5.909 2.967 -17.687 1.00 96.69 268 ALA A N 1
ATOM 2134 C CA . ALA A 1 268 ? 7.231 2.402 -17.483 1.00 96.69 268 ALA A CA 1
ATOM 2135 C C . ALA A 1 268 ? 7.292 0.985 -18.087 1.00 96.69 268 ALA A C 1
ATOM 2137 O O . ALA A 1 268 ? 6.456 0.117 -17.801 1.00 96.69 268 ALA A O 1
ATOM 2138 N N . ASP A 1 269 ? 8.262 0.808 -18.978 1.00 93.62 269 ASP A N 1
ATOM 2139 C CA . ASP A 1 269 ? 8.412 -0.317 -19.905 1.00 93.62 269 ASP A CA 1
ATOM 2140 C C . ASP A 1 269 ? 9.697 -1.120 -19.654 1.00 93.62 269 ASP A C 1
ATOM 2142 O O . ASP A 1 269 ? 10.050 -1.993 -20.438 1.00 93.62 269 ASP A O 1
ATOM 2146 N N . ALA A 1 270 ? 10.410 -0.809 -18.569 1.00 92.94 270 ALA A N 1
ATOM 2147 C CA . ALA A 1 270 ? 11.735 -1.326 -18.250 1.00 92.94 270 ALA A CA 1
ATOM 2148 C C . ALA A 1 270 ? 12.816 -1.081 -19.325 1.00 92.94 270 ALA A C 1
ATOM 2150 O O . ALA A 1 270 ? 13.871 -1.717 -19.295 1.00 92.94 270 ALA A O 1
ATOM 2151 N N . GLY A 1 271 ? 12.604 -0.117 -20.226 1.00 92.69 271 GLY A N 1
ATOM 2152 C CA . GLY A 1 271 ? 13.659 0.432 -21.070 1.00 92.69 271 GLY A CA 1
ATOM 2153 C C . GLY A 1 271 ? 14.723 1.182 -20.250 1.00 92.69 271 GLY A C 1
ATOM 2154 O O . GLY A 1 271 ? 14.506 1.504 -19.077 1.00 92.69 271 GLY A O 1
ATOM 2155 N N . PRO A 1 272 ? 15.882 1.510 -20.847 1.00 93.44 272 PRO A N 1
ATOM 2156 C CA . PRO A 1 272 ? 16.991 2.153 -20.136 1.00 93.44 272 PRO A CA 1
ATOM 2157 C C . PRO A 1 272 ? 16.601 3.500 -19.506 1.00 93.44 272 PRO A C 1
ATOM 2159 O O . PRO A 1 272 ? 17.008 3.792 -18.380 1.00 93.44 272 PRO A O 1
ATOM 2162 N N . ASP A 1 273 ? 15.764 4.288 -20.186 1.00 94.44 273 ASP A N 1
ATOM 2163 C CA . ASP A 1 273 ? 15.258 5.561 -19.663 1.00 94.44 273 ASP A CA 1
ATOM 2164 C C . ASP A 1 273 ? 14.320 5.342 -18.465 1.00 94.44 273 ASP A C 1
ATOM 2166 O O . ASP A 1 273 ? 14.497 5.966 -17.415 1.00 94.44 273 ASP A O 1
ATOM 2170 N N . SER A 1 274 ? 13.378 4.399 -18.588 1.00 94.00 274 SER A N 1
ATOM 2171 C CA . SER A 1 274 ? 12.429 4.027 -17.531 1.00 94.00 274 SER A CA 1
ATOM 2172 C C . SER A 1 274 ? 13.134 3.476 -16.289 1.00 94.00 274 SER A C 1
ATOM 2174 O O . SER A 1 274 ? 12.767 3.834 -15.170 1.00 94.00 274 SER A O 1
ATOM 2176 N N . LEU A 1 275 ? 14.168 2.646 -16.455 1.00 94.38 275 LEU A N 1
ATOM 2177 C CA . LEU A 1 275 ? 14.971 2.107 -15.350 1.00 94.38 275 LEU A CA 1
ATOM 2178 C C . LEU A 1 275 ? 15.848 3.173 -14.688 1.00 94.38 275 LEU A C 1
ATOM 2180 O O . LEU A 1 275 ? 16.095 3.118 -13.483 1.00 94.38 275 LEU A O 1
ATOM 2184 N N . ASN A 1 276 ? 16.330 4.158 -15.449 1.00 95.44 276 ASN A N 1
ATOM 2185 C CA . ASN A 1 276 ? 17.113 5.250 -14.882 1.00 95.44 276 ASN A CA 1
ATOM 2186 C C . ASN A 1 276 ? 16.238 6.258 -14.118 1.00 95.44 276 ASN A C 1
ATOM 2188 O O . ASN A 1 276 ? 16.665 6.783 -13.085 1.00 95.44 276 ASN A O 1
ATOM 2192 N N . GLU A 1 277 ? 15.023 6.530 -14.598 1.00 94.81 277 GLU A N 1
ATOM 2193 C CA . GLU A 1 277 ? 14.077 7.425 -13.925 1.00 94.81 277 GLU A CA 1
ATOM 2194 C C . GLU A 1 277 ? 13.442 6.765 -12.687 1.00 94.81 277 GLU A C 1
ATOM 2196 O O . GLU A 1 277 ? 13.396 7.376 -11.609 1.00 94.81 277 GLU A O 1
ATOM 2201 N N . PHE A 1 278 ? 13.007 5.510 -12.821 1.00 96.75 278 PHE A N 1
ATOM 2202 C CA . PHE A 1 278 ? 12.326 4.729 -11.789 1.00 96.75 278 PHE A CA 1
ATOM 2203 C C . PHE A 1 278 ? 13.191 3.531 -11.383 1.00 96.75 278 PHE A C 1
ATOM 2205 O O . PHE A 1 278 ? 13.039 2.424 -11.901 1.00 96.75 278 PHE A O 1
ATOM 2212 N N . LYS A 1 279 ? 14.136 3.793 -10.473 1.00 95.44 279 LYS A N 1
ATOM 2213 C CA . LYS A 1 279 ? 15.100 2.810 -9.958 1.00 95.44 279 LYS A CA 1
ATOM 2214 C C . LYS A 1 279 ? 14.464 1.913 -8.897 1.00 95.44 279 LYS A C 1
ATOM 2216 O O . LYS A 1 279 ? 13.343 2.157 -8.458 1.00 95.44 279 LYS A O 1
ATOM 2221 N N . GLU A 1 280 ? 15.220 0.906 -8.464 1.00 95.75 280 GLU A N 1
ATOM 2222 C CA . GLU A 1 280 ? 14.823 0.041 -7.354 1.00 95.75 280 GLU A CA 1
ATOM 2223 C C . GLU A 1 280 ? 14.390 0.864 -6.134 1.00 95.75 280 GLU A C 1
ATOM 2225 O O . GLU A 1 280 ? 15.081 1.802 -5.723 1.00 95.75 280 GLU A O 1
ATOM 2230 N N . VAL A 1 281 ? 13.231 0.521 -5.566 1.00 95.25 281 VAL A N 1
ATOM 2231 C CA . VAL A 1 281 ? 12.749 1.148 -4.328 1.00 95.25 281 VAL A CA 1
ATOM 2232 C C . VAL A 1 281 ? 13.570 0.639 -3.151 1.00 95.25 281 VAL A C 1
ATOM 2234 O O . VAL A 1 281 ? 14.020 1.434 -2.329 1.00 95.25 281 VAL A O 1
ATOM 2237 N N . PHE A 1 282 ? 13.795 -0.673 -3.074 1.00 93.25 282 PHE A N 1
ATOM 2238 C CA . PHE A 1 282 ? 14.658 -1.266 -2.058 1.00 93.25 282 PHE A CA 1
ATOM 2239 C C . PHE A 1 282 ? 16.069 -1.474 -2.611 1.00 93.25 282 PHE A C 1
ATOM 2241 O O . PHE A 1 282 ? 16.245 -1.772 -3.787 1.00 93.25 282 PHE A O 1
ATOM 2248 N N . ASP A 1 283 ? 17.085 -1.331 -1.761 1.00 88.81 283 ASP A N 1
ATOM 2249 C CA . ASP A 1 283 ? 18.470 -1.550 -2.180 1.00 88.81 283 ASP A CA 1
ATOM 2250 C C . ASP A 1 283 ? 18.693 -3.014 -2.580 1.00 88.81 283 ASP A C 1
ATOM 2252 O O . ASP A 1 283 ? 18.419 -3.929 -1.797 1.00 88.81 283 ASP A O 1
ATOM 2256 N N . SER A 1 284 ? 19.239 -3.219 -3.782 1.00 86.94 284 SER A N 1
ATOM 2257 C CA . SER A 1 284 ? 19.602 -4.531 -4.313 1.00 86.94 284 SER A CA 1
ATOM 2258 C C . SER A 1 284 ? 18.401 -5.477 -4.391 1.00 86.94 284 SER A C 1
ATOM 2260 O O . SER A 1 284 ? 18.498 -6.670 -4.093 1.00 86.94 284 SER A O 1
ATOM 2262 N N . GLU A 1 285 ? 17.257 -4.928 -4.792 1.00 90.44 285 GLU A N 1
ATOM 2263 C CA . GLU A 1 285 ? 15.967 -5.605 -4.828 1.00 90.44 285 GLU A CA 1
ATOM 2264 C C . GLU A 1 285 ? 15.925 -6.750 -5.845 1.00 90.44 285 GLU A C 1
ATOM 2266 O O . GLU A 1 285 ? 15.311 -7.789 -5.582 1.00 90.44 285 GLU A O 1
ATOM 2271 N N . THR A 1 286 ? 16.575 -6.567 -6.996 1.00 87.81 286 THR A N 1
ATOM 2272 C CA . THR A 1 286 ? 16.573 -7.545 -8.095 1.00 87.81 286 THR A CA 1
ATOM 2273 C C . THR A 1 286 ? 17.706 -8.564 -8.015 1.00 87.81 286 THR A C 1
ATOM 2275 O O . THR A 1 286 ? 17.735 -9.503 -8.809 1.00 87.81 286 THR A O 1
ATOM 2278 N N . LYS A 1 287 ? 18.628 -8.431 -7.052 1.00 83.06 287 LYS A N 1
ATOM 2279 C CA . LYS A 1 287 ? 19.724 -9.392 -6.884 1.00 83.06 287 LYS A CA 1
ATOM 2280 C C . LYS A 1 287 ? 19.197 -10.700 -6.288 1.00 83.06 287 LYS A C 1
ATOM 2282 O O . LYS A 1 287 ? 18.655 -10.715 -5.181 1.00 83.06 287 LYS A O 1
ATOM 2287 N N . ASP A 1 288 ? 19.401 -11.803 -7.005 1.00 65.62 288 ASP A N 1
ATOM 2288 C CA . ASP A 1 288 ? 19.125 -13.150 -6.507 1.00 65.62 288 ASP A CA 1
ATOM 2289 C C . ASP A 1 288 ? 20.248 -13.594 -5.543 1.00 65.62 288 ASP A C 1
ATOM 2291 O O . ASP A 1 288 ? 21.425 -13.625 -5.901 1.00 65.62 288 ASP A O 1
ATOM 2295 N N . ASN A 1 289 ? 19.897 -14.001 -4.317 1.00 57.78 289 ASN A N 1
ATOM 2296 C CA . ASN A 1 289 ? 20.855 -14.505 -3.312 1.00 57.78 289 ASN A CA 1
ATOM 2297 C C . ASN A 1 289 ? 21.394 -15.923 -3.617 1.00 57.78 289 ASN A C 1
ATOM 2299 O O . ASN A 1 289 ? 22.111 -16.505 -2.802 1.00 57.78 289 ASN A O 1
ATOM 2303 N N . ASN A 1 290 ? 21.094 -16.484 -4.792 1.00 48.09 290 ASN A N 1
ATOM 2304 C CA . ASN A 1 290 ? 21.474 -17.847 -5.181 1.00 48.09 290 ASN A CA 1
ATOM 2305 C C . ASN A 1 290 ? 22.992 -18.053 -5.377 1.00 48.09 290 ASN A C 1
ATOM 2307 O O . ASN A 1 290 ? 23.430 -19.184 -5.562 1.00 48.09 290 ASN A O 1
ATOM 2311 N N . GLY A 1 291 ? 23.807 -16.994 -5.299 1.00 42.56 291 GLY A N 1
ATOM 2312 C CA . GLY A 1 291 ? 25.268 -17.069 -5.434 1.00 42.56 291 GLY A CA 1
ATOM 2313 C C . GLY A 1 291 ? 26.039 -17.423 -4.155 1.00 42.56 291 GLY A C 1
ATOM 2314 O O . GLY A 1 291 ? 27.227 -17.740 -4.230 1.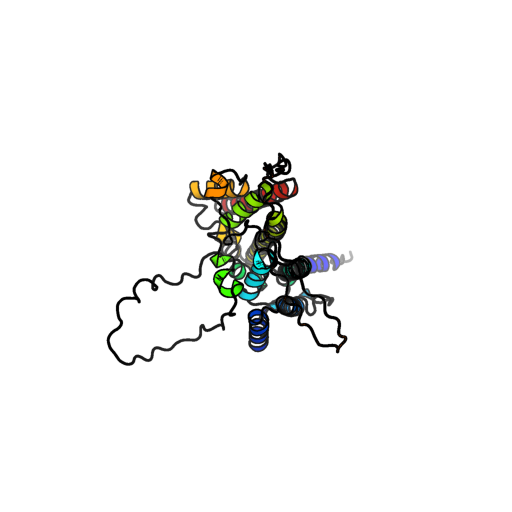00 42.56 291 GLY A O 1
ATOM 2315 N N . GLN A 1 292 ? 25.417 -17.404 -2.972 1.00 41.19 292 GLN A N 1
ATOM 2316 C CA . GLN A 1 292 ? 26.086 -17.890 -1.762 1.00 41.19 292 GLN A CA 1
ATOM 2317 C C . GLN A 1 292 ? 25.858 -19.395 -1.634 1.00 41.19 292 GLN A C 1
ATOM 2319 O O . GLN A 1 292 ? 24.846 -19.842 -1.094 1.00 41.19 292 GLN A O 1
ATOM 2324 N N . LYS A 1 293 ? 26.822 -20.177 -2.150 1.00 39.84 293 LYS A N 1
ATOM 2325 C CA . LYS A 1 293 ? 26.980 -21.613 -1.874 1.00 39.84 293 LYS A CA 1
ATOM 2326 C C . LYS A 1 293 ? 26.582 -21.880 -0.424 1.00 39.84 293 LYS A C 1
ATOM 2328 O O . LYS A 1 293 ? 27.247 -21.399 0.493 1.00 39.84 293 LYS A O 1
ATOM 2333 N N . ARG A 1 294 ? 25.491 -22.629 -0.238 1.00 46.59 294 ARG A N 1
ATOM 2334 C CA . ARG A 1 294 ? 25.026 -23.128 1.058 1.00 46.59 294 ARG A CA 1
ATOM 2335 C C . ARG A 1 294 ? 26.225 -23.712 1.803 1.00 46.59 294 ARG A C 1
ATOM 2337 O O . ARG A 1 294 ? 26.665 -24.818 1.493 1.00 46.59 294 ARG A O 1
ATOM 2344 N N . LYS A 1 295 ? 26.766 -22.980 2.779 1.00 42.75 295 LYS A N 1
ATOM 2345 C CA . LYS A 1 295 ? 27.648 -23.570 3.779 1.00 42.75 295 LYS A CA 1
ATOM 2346 C C . LYS A 1 295 ? 26.731 -24.461 4.606 1.00 42.75 295 LYS A C 1
ATOM 2348 O O . LYS A 1 295 ? 25.912 -23.969 5.376 1.00 42.75 295 LYS A O 1
ATOM 2353 N N . ARG A 1 296 ? 26.764 -25.753 4.277 1.00 43.41 296 ARG A N 1
ATOM 2354 C CA . ARG A 1 296 ? 26.029 -26.839 4.924 1.00 43.41 296 ARG A CA 1
ATOM 2355 C C . ARG A 1 296 ? 26.050 -26.593 6.434 1.00 43.41 296 ARG A C 1
ATOM 2357 O O . ARG A 1 296 ? 27.125 -26.385 6.988 1.00 43.41 296 ARG A O 1
ATOM 2364 N N . ALA A 1 297 ? 24.869 -26.533 7.045 1.00 37.81 297 ALA A N 1
ATOM 2365 C CA . ALA A 1 297 ? 24.729 -26.411 8.486 1.00 37.81 297 ALA A CA 1
ATOM 2366 C C . ALA A 1 297 ? 25.569 -27.506 9.158 1.00 37.81 297 ALA A C 1
ATOM 2368 O O . ALA A 1 297 ? 25.455 -28.679 8.785 1.00 37.81 297 ALA A O 1
ATOM 2369 N N . ASP A 1 298 ? 26.427 -27.100 10.094 1.00 35.97 298 ASP A N 1
ATOM 2370 C CA . ASP A 1 298 ? 27.176 -28.001 10.960 1.00 35.97 298 ASP A CA 1
ATOM 2371 C C . ASP A 1 298 ? 26.183 -28.962 11.612 1.00 35.97 298 ASP A C 1
ATOM 2373 O O . ASP A 1 298 ? 25.337 -28.579 12.422 1.00 35.97 298 ASP A O 1
ATOM 2377 N N . THR A 1 299 ? 26.255 -30.224 11.199 1.00 32.78 299 THR A N 1
ATOM 2378 C CA . THR A 1 299 ? 25.543 -31.304 11.868 1.00 32.78 299 THR A CA 1
ATOM 2379 C C . THR A 1 299 ? 26.257 -31.512 13.192 1.00 32.78 299 THR A C 1
ATOM 2381 O O . THR A 1 299 ? 27.363 -32.045 13.238 1.00 32.78 299 THR A O 1
ATOM 2384 N N . VAL A 1 300 ? 25.642 -31.023 14.264 1.00 38.09 300 VAL A N 1
ATOM 2385 C CA . VAL A 1 300 ? 26.058 -31.293 15.638 1.00 38.09 300 VAL A CA 1
ATOM 2386 C C . VAL A 1 300 ? 25.933 -32.803 15.848 1.00 38.09 300 VAL A C 1
ATOM 2388 O O . VAL A 1 300 ? 24.832 -33.338 15.958 1.00 38.09 300 VAL A O 1
ATOM 2391 N N . ASN A 1 301 ? 27.067 -33.499 15.805 1.00 34.09 301 ASN A N 1
ATOM 2392 C CA . ASN A 1 301 ? 27.154 -34.937 16.015 1.00 34.09 301 ASN A CA 1
ATOM 2393 C C . ASN A 1 301 ? 27.000 -35.214 17.519 1.00 34.09 301 ASN A C 1
ATOM 2395 O O . ASN A 1 301 ? 27.901 -34.911 18.303 1.00 34.09 301 ASN A O 1
ATOM 2399 N N . PHE A 1 302 ? 25.837 -35.723 17.927 1.00 35.00 302 PHE A N 1
ATOM 2400 C CA . PHE A 1 302 ? 25.596 -36.211 19.285 1.00 35.00 302 PHE A CA 1
ATOM 2401 C C . PHE A 1 302 ? 25.989 -37.692 19.337 1.00 35.00 302 PHE A C 1
ATOM 2403 O O . PHE A 1 302 ? 25.602 -38.467 18.468 1.00 35.00 302 PHE A O 1
ATOM 2410 N N . GLY A 1 303 ? 26.823 -38.043 20.315 1.00 33.34 303 GLY A N 1
ATOM 2411 C CA . GLY A 1 303 ? 27.658 -39.242 20.304 1.00 33.34 303 GLY A CA 1
ATOM 2412 C C . GLY A 1 303 ? 26.943 -40.597 20.337 1.00 33.34 303 GLY A C 1
ATOM 2413 O O . GLY A 1 303 ? 25.813 -40.728 20.804 1.00 33.34 303 GLY A O 1
ATOM 2414 N N . GLY A 1 304 ? 27.687 -41.616 19.902 1.00 31.19 304 GLY A N 1
ATOM 2415 C CA . GLY A 1 304 ? 27.353 -43.033 20.010 1.00 31.19 304 GLY A CA 1
ATOM 2416 C C . GLY A 1 304 ? 28.581 -43.903 19.713 1.00 31.19 304 GLY A C 1
ATOM 2417 O O . GLY A 1 304 ? 28.977 -44.002 18.563 1.00 31.19 304 GLY A O 1
ATOM 2418 N N . TYR A 1 305 ? 29.175 -44.418 20.791 1.00 38.44 305 TYR A N 1
ATOM 2419 C CA . TYR A 1 305 ? 30.202 -45.458 20.994 1.00 38.44 305 TYR A CA 1
ATOM 2420 C C . TYR A 1 305 ? 30.780 -46.289 19.825 1.00 38.44 305 TYR A C 1
ATOM 2422 O O . TYR A 1 305 ? 30.031 -46.815 19.010 1.00 38.44 305 TYR A O 1
ATOM 2430 N N . ASP A 1 306 ? 32.115 -46.450 19.901 1.00 34.03 306 ASP A N 1
ATOM 2431 C CA . ASP A 1 306 ? 32.989 -47.597 19.561 1.00 34.03 306 ASP A CA 1
ATOM 2432 C C . ASP A 1 306 ? 32.507 -48.618 18.519 1.00 34.03 306 ASP A C 1
ATOM 2434 O O . ASP A 1 306 ? 31.581 -49.382 18.783 1.00 34.03 306 ASP A O 1
ATOM 2438 N N . ASP A 1 307 ? 33.268 -48.754 17.428 1.00 36.75 307 ASP A N 1
ATOM 2439 C CA . ASP A 1 307 ? 34.023 -49.998 17.212 1.00 36.75 307 ASP A CA 1
ATOM 2440 C C . ASP A 1 307 ? 35.224 -49.746 16.283 1.00 36.75 307 ASP A C 1
ATOM 2442 O O . ASP A 1 307 ? 35.151 -48.949 15.340 1.00 36.75 307 ASP A O 1
ATOM 2446 N N . ASP A 1 308 ? 36.331 -50.400 16.616 1.00 38.94 308 ASP A N 1
ATOM 2447 C CA . ASP A 1 308 ? 37.625 -50.364 15.943 1.00 38.94 308 ASP A CA 1
ATOM 2448 C C . ASP A 1 308 ? 37.539 -50.903 14.503 1.00 38.94 308 ASP A C 1
ATOM 2450 O O . ASP A 1 308 ? 36.904 -51.924 14.261 1.00 38.94 308 ASP A O 1
ATOM 2454 N N . ASP A 1 309 ? 38.228 -50.262 13.553 1.00 39.31 309 ASP A N 1
ATOM 2455 C CA . ASP A 1 309 ? 39.113 -50.991 12.634 1.00 39.31 309 ASP A CA 1
ATOM 2456 C C . ASP A 1 309 ? 39.990 -50.038 11.805 1.00 39.31 309 ASP A C 1
ATOM 2458 O O . ASP A 1 309 ? 39.549 -49.105 11.126 1.00 39.31 309 ASP A O 1
ATOM 2462 N N . GLU A 1 310 ? 41.285 -50.311 11.901 1.00 37.56 310 GLU A N 1
ATOM 2463 C CA . GLU A 1 310 ? 42.394 -49.697 11.191 1.00 37.56 310 GLU A CA 1
ATOM 2464 C C . GLU A 1 310 ? 42.313 -49.971 9.682 1.00 37.56 310 GLU A C 1
ATOM 2466 O O . GLU A 1 310 ? 42.127 -51.112 9.275 1.00 37.56 310 GLU A O 1
ATOM 2471 N N . CYS A 1 311 ? 42.575 -48.961 8.847 1.00 33.84 311 CYS A N 1
ATOM 2472 C CA . CYS A 1 311 ? 43.228 -49.127 7.541 1.00 33.84 311 CYS A CA 1
ATOM 2473 C C . CYS A 1 311 ? 43.801 -47.779 7.086 1.00 33.84 311 CYS A C 1
ATOM 2475 O O . CYS A 1 311 ? 43.084 -46.877 6.648 1.00 33.84 311 CYS A O 1
ATOM 2477 N N . ALA A 1 312 ? 45.117 -47.654 7.223 1.00 35.66 312 ALA A N 1
ATOM 2478 C CA . ALA A 1 312 ? 45.916 -46.602 6.628 1.00 35.66 312 ALA A CA 1
ATOM 2479 C C . ALA A 1 312 ? 46.155 -46.861 5.127 1.00 35.66 312 ALA A C 1
ATOM 2481 O O . ALA A 1 312 ? 46.114 -48.000 4.670 1.00 35.66 312 ALA A O 1
ATOM 2482 N N . ASP A 1 313 ? 46.478 -45.768 4.431 1.00 32.41 313 ASP A N 1
ATOM 2483 C CA . ASP A 1 313 ? 47.319 -45.663 3.227 1.00 32.41 313 ASP A CA 1
ATOM 2484 C C . ASP A 1 313 ? 46.623 -45.203 1.941 1.00 32.41 313 ASP A C 1
ATOM 2486 O O . ASP A 1 313 ? 45.645 -45.776 1.470 1.00 32.41 313 ASP A O 1
ATOM 2490 N N . GLY A 1 314 ? 47.220 -44.180 1.314 1.00 33.00 314 GLY A N 1
ATOM 2491 C CA . GLY A 1 314 ? 46.999 -43.893 -0.104 1.00 33.00 314 GLY A CA 1
ATOM 2492 C C . GLY A 1 314 ? 47.041 -42.422 -0.503 1.00 33.00 314 GLY A C 1
ATOM 2493 O O . GLY A 1 314 ? 46.032 -41.855 -0.904 1.00 33.00 314 GLY A O 1
ATOM 2494 N N . TYR A 1 315 ? 48.226 -41.814 -0.457 1.00 35.34 315 TYR A N 1
ATOM 2495 C CA . TYR A 1 315 ? 48.554 -40.614 -1.234 1.00 35.34 315 TYR A CA 1
ATOM 2496 C C . TYR A 1 315 ? 48.197 -40.811 -2.721 1.00 35.34 315 TYR A C 1
ATOM 2498 O O . TYR A 1 315 ? 48.681 -41.761 -3.333 1.00 35.34 315 TYR A O 1
ATOM 2506 N N . SER A 1 316 ? 47.473 -39.869 -3.332 1.00 34.28 316 SER A N 1
ATOM 2507 C CA . SER A 1 316 ? 47.756 -39.452 -4.711 1.00 34.28 316 SER A CA 1
ATOM 2508 C C . SER A 1 316 ? 47.117 -38.102 -5.036 1.00 34.28 316 SER A C 1
ATOM 2510 O O . SER A 1 316 ? 45.936 -37.867 -4.802 1.00 34.28 316 SER A O 1
ATOM 2512 N N . SER A 1 317 ? 47.959 -37.207 -5.542 1.00 36.12 317 SER A N 1
ATOM 2513 C CA . SER A 1 317 ? 47.660 -35.833 -5.954 1.00 36.12 317 SER A CA 1
ATOM 2514 C C . SER A 1 317 ? 47.299 -35.794 -7.460 1.00 36.12 317 SER A C 1
ATOM 2516 O O . SER A 1 317 ? 47.231 -36.842 -8.099 1.00 36.12 317 SER A O 1
ATOM 2518 N N . PRO A 1 318 ? 47.028 -34.616 -8.044 1.00 41.59 318 PRO A N 1
ATOM 2519 C CA . PRO A 1 318 ? 45.793 -34.277 -8.738 1.00 41.59 318 PRO A CA 1
ATOM 2520 C C . PRO A 1 318 ? 45.794 -34.656 -10.229 1.00 41.59 318 PRO A C 1
ATOM 2522 O O . PRO A 1 318 ? 46.793 -34.484 -10.928 1.00 41.59 318 PRO A O 1
ATOM 2525 N N . VAL A 1 319 ? 44.639 -35.061 -10.758 1.00 34.00 319 VAL A N 1
ATOM 2526 C CA . VAL A 1 319 ? 44.424 -35.112 -12.210 1.00 34.00 319 VAL A CA 1
ATOM 2527 C C . VAL A 1 319 ? 43.766 -33.800 -12.628 1.00 34.00 319 VAL A C 1
ATOM 2529 O O . VAL A 1 319 ? 42.611 -33.540 -12.305 1.00 34.00 319 VAL A O 1
ATOM 2532 N N . ARG A 1 320 ? 44.546 -32.956 -13.310 1.00 39.38 320 ARG A N 1
ATOM 2533 C CA . ARG A 1 320 ? 44.035 -31.915 -14.204 1.00 39.38 320 ARG A CA 1
ATOM 2534 C C . ARG A 1 320 ? 43.373 -32.616 -15.388 1.00 39.38 320 ARG A C 1
ATOM 2536 O O . ARG A 1 320 ? 44.067 -33.306 -16.130 1.00 39.38 320 ARG A O 1
ATOM 2543 N N . ALA A 1 321 ? 42.073 -32.427 -15.541 1.00 37.47 321 ALA A N 1
ATOM 2544 C CA . ALA A 1 321 ? 41.397 -32.557 -16.818 1.00 37.47 321 ALA A CA 1
ATOM 2545 C C . ALA A 1 321 ? 40.892 -31.156 -17.163 1.00 37.47 321 ALA A C 1
ATOM 2547 O O . ALA A 1 321 ? 40.109 -30.573 -16.414 1.00 37.47 321 ALA A O 1
ATOM 2548 N N . ASP A 1 322 ? 41.472 -30.599 -18.221 1.00 37.91 322 ASP A N 1
ATOM 2549 C CA . ASP A 1 322 ? 40.930 -29.457 -18.936 1.00 37.91 322 ASP A CA 1
ATOM 2550 C C . ASP A 1 322 ? 39.616 -29.923 -19.579 1.00 37.91 322 ASP A C 1
ATOM 2552 O O . ASP A 1 322 ? 39.636 -30.739 -20.500 1.00 37.91 322 ASP A O 1
ATOM 2556 N N . GLU A 1 323 ? 38.488 -29.444 -19.063 1.00 37.28 323 GLU A N 1
ATOM 2557 C CA . GLU A 1 323 ? 37.208 -29.454 -19.768 1.00 37.28 323 GLU A CA 1
ATOM 2558 C C . GLU A 1 323 ? 36.780 -27.989 -19.891 1.00 37.28 323 GLU A C 1
ATOM 2560 O O . GLU A 1 323 ? 36.477 -27.302 -18.913 1.00 37.28 323 GLU A O 1
ATOM 2565 N N . GLU A 1 324 ? 36.931 -27.484 -21.113 1.00 38.72 324 GLU A N 1
ATOM 2566 C CA . GLU A 1 324 ? 36.398 -26.212 -21.579 1.00 38.72 324 GLU A CA 1
ATOM 2567 C C . GLU A 1 324 ? 34.874 -26.356 -21.679 1.00 38.72 324 GLU A C 1
ATOM 2569 O O . GLU A 1 324 ? 34.350 -26.718 -22.728 1.00 38.72 324 GLU A O 1
ATOM 2574 N N . ASP A 1 325 ? 34.166 -26.097 -20.581 1.00 33.59 325 ASP A N 1
ATOM 2575 C CA . ASP A 1 325 ? 32.718 -25.895 -20.617 1.00 33.59 325 ASP A CA 1
ATOM 2576 C C . ASP A 1 325 ? 32.443 -24.421 -20.955 1.00 33.59 325 ASP A C 1
ATOM 2578 O O . ASP A 1 325 ? 32.369 -23.543 -20.088 1.00 33.59 325 ASP A 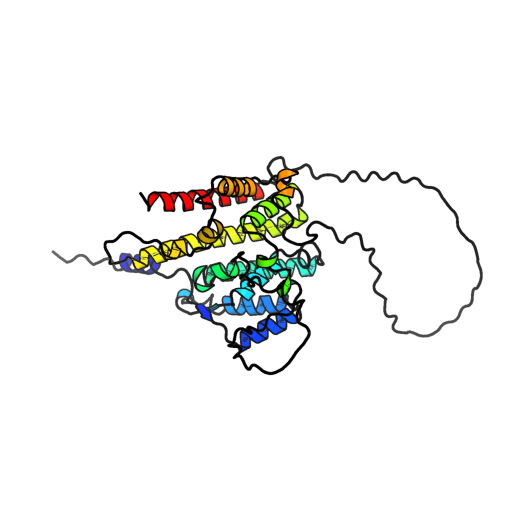O 1
ATOM 2582 N N . GLU A 1 326 ? 32.339 -24.143 -22.257 1.00 41.94 326 GLU A N 1
ATOM 2583 C CA . GLU A 1 326 ? 31.618 -22.986 -22.792 1.00 41.94 326 GLU A CA 1
ATOM 2584 C C . GLU A 1 326 ? 30.110 -23.186 -22.560 1.00 41.94 326 GLU A C 1
ATOM 2586 O O . GLU A 1 326 ? 29.347 -23.433 -23.491 1.00 41.94 326 GLU A O 1
ATOM 2591 N N . ASP A 1 327 ? 29.668 -23.069 -21.308 1.00 34.22 327 ASP A N 1
ATOM 2592 C CA . ASP A 1 327 ? 28.253 -22.858 -21.004 1.00 34.22 327 ASP A CA 1
ATOM 2593 C C . ASP A 1 327 ? 27.962 -21.359 -21.126 1.00 34.22 327 ASP A C 1
ATOM 2595 O O . ASP A 1 327 ? 27.962 -20.589 -20.159 1.00 34.22 327 ASP A O 1
ATOM 2599 N N . ASP A 1 328 ? 27.741 -20.938 -22.371 1.00 41.03 328 ASP A N 1
ATOM 2600 C CA . ASP A 1 328 ? 26.997 -19.726 -22.691 1.00 41.03 328 ASP A CA 1
ATOM 2601 C C . ASP A 1 328 ? 25.539 -19.987 -22.268 1.00 41.03 328 ASP A C 1
ATOM 2603 O O . ASP A 1 328 ? 24.682 -20.365 -23.068 1.00 41.03 328 ASP A O 1
ATOM 2607 N N . ASP A 1 329 ? 25.275 -19.869 -20.960 1.00 38.34 329 ASP A N 1
ATOM 2608 C CA . ASP A 1 329 ? 23.931 -19.818 -20.382 1.00 38.34 329 ASP A CA 1
ATOM 2609 C C . ASP A 1 329 ? 23.279 -18.509 -20.852 1.00 38.34 329 ASP A C 1
ATOM 2611 O O . ASP A 1 329 ? 23.145 -17.515 -20.127 1.00 38.34 329 ASP A O 1
ATOM 2615 N N . GLU A 1 330 ? 22.890 -18.507 -22.125 1.00 40.94 330 GLU A N 1
ATOM 2616 C CA . GLU A 1 330 ? 21.986 -17.557 -22.732 1.00 40.94 330 GLU A CA 1
ATOM 2617 C C . GLU A 1 330 ? 20.696 -17.638 -21.913 1.00 40.94 330 GLU A C 1
ATOM 2619 O O . GLU A 1 330 ? 19.862 -18.529 -22.094 1.00 40.94 330 GLU A O 1
ATOM 2624 N N . MET A 1 331 ? 20.585 -16.751 -20.910 1.00 40.03 331 MET A N 1
ATOM 2625 C CA . MET A 1 331 ? 19.393 -16.583 -20.088 1.00 40.03 331 MET A CA 1
ATOM 2626 C C . MET A 1 331 ? 18.203 -16.640 -21.026 1.00 40.03 331 MET A C 1
ATOM 2628 O O . MET A 1 331 ? 18.014 -15.734 -21.835 1.00 40.03 331 MET A O 1
ATOM 2632 N N . HIS A 1 332 ? 17.411 -17.702 -20.912 1.00 36.09 332 HIS A N 1
ATOM 2633 C CA . HIS A 1 332 ? 16.156 -17.823 -21.618 1.00 36.09 332 HIS A CA 1
ATOM 2634 C C . HIS A 1 332 ? 15.279 -16.673 -21.117 1.00 36.09 332 HIS A C 1
ATOM 2636 O O . HIS A 1 332 ? 14.595 -16.796 -20.101 1.00 36.09 332 HIS A O 1
ATOM 2642 N N . ILE A 1 333 ? 15.367 -15.517 -21.783 1.00 44.78 333 ILE A N 1
ATOM 2643 C CA . ILE A 1 333 ? 14.506 -14.366 -21.551 1.00 44.78 333 ILE A CA 1
ATOM 2644 C C . ILE A 1 333 ? 13.113 -14.939 -21.795 1.00 44.78 333 ILE A C 1
ATOM 2646 O O . ILE A 1 333 ? 12.837 -15.369 -22.923 1.00 44.78 333 ILE A O 1
ATOM 2650 N N . PRO A 1 334 ? 12.254 -15.062 -20.765 1.00 44.72 334 PRO A N 1
ATOM 2651 C CA . PRO A 1 334 ? 10.879 -15.454 -20.997 1.00 44.72 334 PRO A CA 1
ATOM 2652 C C . PRO A 1 334 ? 10.361 -14.437 -21.993 1.00 44.72 334 PRO A C 1
ATOM 2654 O O . PRO A 1 334 ? 10.475 -13.242 -21.719 1.00 44.72 334 PRO A O 1
ATOM 2657 N N . LEU A 1 335 ? 9.921 -14.921 -23.158 1.00 46.62 335 LEU A N 1
ATOM 2658 C CA . LEU A 1 335 ? 9.386 -14.125 -24.253 1.00 46.62 335 LEU A CA 1
ATOM 2659 C C . LEU A 1 335 ? 8.600 -12.968 -23.632 1.00 46.62 335 LEU A C 1
ATOM 2661 O O . LEU A 1 335 ? 7.566 -13.218 -23.010 1.00 46.62 335 LEU A O 1
ATOM 2665 N N . VAL A 1 336 ? 9.173 -11.756 -23.672 1.00 50.19 336 VAL A N 1
ATOM 2666 C CA . VAL A 1 336 ? 8.578 -10.578 -23.038 1.00 50.19 336 VAL A CA 1
ATOM 2667 C C . VAL A 1 336 ? 7.170 -10.527 -23.582 1.00 50.19 336 VAL A C 1
ATOM 2669 O O . VAL A 1 336 ? 6.994 -10.436 -24.799 1.00 50.19 336 VAL A O 1
ATOM 2672 N N . ASP A 1 337 ? 6.183 -10.692 -22.701 1.00 51.47 337 ASP A N 1
ATOM 2673 C CA . ASP A 1 337 ? 4.795 -10.528 -23.086 1.00 51.47 337 ASP A CA 1
ATOM 2674 C C . ASP A 1 337 ? 4.731 -9.183 -23.830 1.00 51.47 337 ASP A C 1
ATOM 2676 O O . ASP A 1 337 ? 5.114 -8.163 -23.239 1.00 51.47 337 ASP A O 1
ATOM 2680 N N . PRO A 1 338 ? 4.339 -9.157 -25.120 1.00 59.22 338 PRO A N 1
ATOM 2681 C CA . PRO A 1 338 ? 4.381 -7.940 -25.926 1.00 59.22 338 PRO A CA 1
ATOM 2682 C C . PRO A 1 338 ? 3.559 -6.795 -25.307 1.00 59.22 338 PRO A C 1
ATOM 2684 O O . PRO A 1 338 ? 3.675 -5.646 -25.731 1.00 59.22 338 PRO A O 1
ATOM 2687 N N . TYR A 1 339 ? 2.751 -7.082 -24.282 1.00 64.44 339 TYR A N 1
ATOM 2688 C CA . TYR A 1 339 ? 1.898 -6.152 -23.565 1.00 64.44 339 TYR A CA 1
ATOM 2689 C C . TYR A 1 339 ? 2.469 -5.716 -22.205 1.00 64.44 339 TYR A C 1
ATOM 2691 O O . TYR A 1 339 ? 1.889 -6.054 -21.181 1.00 64.44 339 TYR A O 1
ATOM 2699 N N . LEU A 1 340 ? 3.549 -4.921 -22.152 1.00 82.56 340 LEU A N 1
ATOM 2700 C CA . LEU A 1 340 ? 3.969 -4.159 -20.947 1.00 82.56 340 LEU A CA 1
ATOM 2701 C C . LEU A 1 340 ? 3.867 -4.940 -19.602 1.00 82.56 340 LEU A C 1
ATOM 2703 O O . LEU A 1 340 ? 3.414 -4.400 -18.585 1.00 82.56 340 LEU A O 1
ATOM 2707 N N . GLY A 1 341 ? 4.272 -6.216 -19.585 1.00 82.44 341 GLY A N 1
ATOM 2708 C CA . GLY A 1 341 ? 4.211 -7.070 -18.390 1.00 82.44 341 GLY A CA 1
ATOM 2709 C C . GLY A 1 341 ? 2.885 -7.809 -18.155 1.00 82.44 341 GLY A C 1
ATOM 2710 O O . GLY A 1 341 ? 2.578 -8.188 -17.024 1.00 82.44 341 GLY A O 1
ATOM 2711 N N . GLY A 1 342 ? 2.087 -7.992 -19.206 1.00 89.12 342 GLY A N 1
ATOM 2712 C CA . GLY A 1 342 ? 0.876 -8.808 -19.242 1.00 89.12 342 GLY A CA 1
ATOM 2713 C C . GLY A 1 342 ? -0.423 -8.093 -18.877 1.00 89.12 342 GLY A C 1
ATOM 2714 O O . GLY A 1 342 ? -0.457 -6.934 -18.455 1.00 89.12 342 GLY A O 1
ATOM 2715 N N . THR A 1 343 ? -1.538 -8.807 -19.049 1.00 91.81 343 THR A N 1
ATOM 2716 C CA . THR A 1 343 ? -2.913 -8.281 -18.920 1.00 91.81 343 THR A CA 1
ATOM 2717 C C . THR A 1 343 ? -3.202 -7.659 -17.555 1.00 91.81 343 THR A C 1
ATOM 2719 O O . THR A 1 343 ? -3.850 -6.618 -17.470 1.00 91.81 343 THR A O 1
ATOM 2722 N N . GLU A 1 344 ? -2.675 -8.249 -16.484 1.00 92.94 344 GLU A N 1
ATOM 2723 C CA . GLU A 1 344 ? -2.832 -7.744 -15.117 1.00 92.94 344 GLU A CA 1
ATOM 2724 C C . GLU A 1 344 ? -2.128 -6.395 -14.929 1.00 92.94 344 GLU A C 1
ATOM 2726 O O . GLU A 1 344 ? -2.647 -5.486 -14.281 1.00 92.94 344 GLU A O 1
ATOM 2731 N N . SER A 1 345 ? -0.962 -6.242 -15.559 1.00 95.31 345 SER A N 1
ATOM 2732 C CA . SER A 1 345 ? -0.201 -4.999 -15.555 1.00 95.31 345 SER A CA 1
ATOM 2733 C C . SER A 1 345 ? -0.913 -3.914 -16.374 1.00 95.31 345 SER A C 1
ATOM 2735 O O . SER A 1 345 ? -0.974 -2.754 -15.963 1.00 95.31 345 SER A O 1
ATOM 2737 N N . ILE A 1 346 ? -1.530 -4.277 -17.504 1.00 95.25 346 ILE A N 1
ATOM 2738 C CA . ILE A 1 346 ? -2.377 -3.366 -18.292 1.00 95.25 346 ILE A CA 1
ATOM 2739 C C . ILE A 1 346 ? -3.601 -2.901 -17.490 1.00 95.25 346 ILE A C 1
ATOM 2741 O O . ILE A 1 346 ? -3.891 -1.702 -17.471 1.00 95.25 346 ILE A O 1
ATOM 2745 N N . ALA A 1 347 ? -4.286 -3.808 -16.791 1.00 95.81 347 ALA A N 1
ATOM 2746 C CA . ALA A 1 347 ? -5.446 -3.470 -15.968 1.00 95.81 347 ALA A CA 1
ATOM 2747 C C . ALA A 1 347 ? -5.085 -2.467 -14.857 1.00 95.81 347 ALA A C 1
ATOM 2749 O O . ALA A 1 347 ? -5.771 -1.458 -14.681 1.00 95.81 347 ALA A O 1
ATOM 2750 N N . LEU A 1 348 ? -3.963 -2.676 -14.158 1.00 97.31 348 LEU A N 1
ATOM 2751 C CA . LEU A 1 348 ? -3.491 -1.744 -13.129 1.00 97.31 348 LEU A CA 1
ATOM 2752 C C . LEU A 1 348 ? -3.125 -0.370 -13.710 1.00 97.31 348 LEU A C 1
ATOM 2754 O O . LEU A 1 348 ? -3.485 0.651 -13.125 1.00 97.31 348 LEU A O 1
ATOM 2758 N N . ARG A 1 349 ? -2.491 -0.304 -14.890 1.00 97.06 349 ARG A N 1
ATOM 2759 C CA . ARG A 1 349 ? -2.221 0.979 -15.571 1.00 97.06 349 ARG A CA 1
ATOM 2760 C C . ARG A 1 349 ? -3.502 1.738 -15.896 1.00 97.06 349 ARG A C 1
ATOM 2762 O O . ARG A 1 349 ? -3.585 2.939 -15.645 1.00 97.06 349 ARG A O 1
ATOM 2769 N N . GLN A 1 350 ? -4.510 1.044 -16.422 1.00 95.94 350 GLN A N 1
ATOM 2770 C CA . GLN A 1 350 ? -5.816 1.639 -16.714 1.00 95.94 350 GLN A CA 1
ATOM 2771 C C . GLN A 1 350 ? -6.483 2.183 -15.448 1.00 95.94 350 GLN A C 1
ATOM 2773 O O . GLN A 1 350 ? -7.014 3.294 -15.477 1.00 95.94 350 GLN A O 1
ATOM 2778 N N . ARG A 1 351 ? -6.396 1.456 -14.324 1.00 96.81 351 ARG A N 1
ATOM 2779 C CA . ARG A 1 351 ? -6.886 1.931 -13.022 1.00 96.81 351 ARG A CA 1
ATOM 2780 C C . ARG A 1 351 ? -6.175 3.211 -12.577 1.00 96.81 351 ARG A C 1
ATOM 2782 O O . ARG A 1 351 ? -6.861 4.167 -12.226 1.00 96.81 351 ARG A O 1
ATOM 2789 N N . VAL A 1 352 ? -4.841 3.278 -12.663 1.00 96.25 352 VAL A N 1
ATOM 2790 C CA . VAL A 1 352 ? -4.077 4.498 -12.323 1.00 96.25 352 VAL A CA 1
ATOM 2791 C C . VAL A 1 352 ? -4.515 5.681 -13.195 1.00 96.25 352 VAL A C 1
ATOM 2793 O O . VAL A 1 352 ? -4.798 6.760 -12.676 1.00 96.25 352 VAL A O 1
ATOM 2796 N N . LEU A 1 353 ? -4.619 5.491 -14.516 1.00 94.44 353 LEU A N 1
ATOM 2797 C CA . LEU A 1 353 ? -5.047 6.551 -15.439 1.00 94.44 353 LEU A CA 1
ATOM 2798 C C . LEU A 1 353 ? -6.477 7.012 -15.162 1.00 94.44 353 LEU A C 1
ATOM 2800 O O . LEU A 1 353 ? -6.748 8.211 -15.198 1.00 94.44 353 LEU A O 1
ATOM 2804 N N . SER A 1 354 ? -7.386 6.076 -14.885 1.00 93.94 354 SER A N 1
ATOM 2805 C CA . SER A 1 354 ? -8.777 6.381 -14.553 1.00 93.94 354 SER A CA 1
ATOM 2806 C C . SER A 1 354 ? -8.878 7.186 -13.259 1.00 93.94 354 SER A C 1
ATOM 2808 O O . SER A 1 354 ? -9.601 8.181 -13.223 1.00 93.94 354 SER A O 1
ATOM 2810 N N . LEU A 1 355 ? -8.118 6.796 -12.231 1.00 91.62 355 LEU A N 1
ATOM 2811 C CA . LEU A 1 355 ? -8.049 7.484 -10.943 1.00 91.62 355 LEU A CA 1
ATOM 2812 C C . LEU A 1 355 ? -7.578 8.933 -11.128 1.00 91.62 355 LEU A C 1
ATOM 2814 O O . LEU A 1 355 ? -8.292 9.870 -10.775 1.00 91.62 355 LEU A O 1
ATOM 2818 N N . VAL A 1 356 ? -6.426 9.123 -11.781 1.00 89.19 356 VAL A N 1
ATOM 2819 C CA . VAL A 1 356 ? -5.852 10.454 -12.029 1.00 89.19 356 VAL A CA 1
ATOM 2820 C C . VAL A 1 356 ? -6.779 11.304 -12.900 1.00 89.19 356 VAL A C 1
ATOM 2822 O O . VAL A 1 356 ? -7.034 12.459 -12.576 1.00 89.19 356 VAL A O 1
ATOM 2825 N N . ARG A 1 357 ? -7.333 10.748 -13.985 1.00 88.25 357 ARG A N 1
ATOM 2826 C CA . ARG A 1 357 ? -8.226 11.483 -14.893 1.00 88.25 357 ARG A CA 1
ATOM 2827 C C . ARG A 1 357 ? -9.503 11.937 -14.199 1.00 88.25 357 ARG A C 1
ATOM 2829 O O . ARG A 1 357 ? -9.885 13.095 -14.353 1.00 88.25 357 ARG A O 1
ATOM 2836 N N . THR A 1 358 ? -10.188 11.024 -13.517 1.00 81.88 358 THR A N 1
ATOM 2837 C CA . THR A 1 358 ? -11.505 11.292 -12.924 1.00 81.88 358 THR A CA 1
ATOM 2838 C C . THR A 1 358 ? -11.377 12.351 -11.841 1.00 81.88 358 THR A C 1
ATOM 2840 O O . THR A 1 358 ? -12.078 13.355 -11.884 1.00 81.88 358 THR A O 1
ATOM 2843 N N . GLN A 1 359 ? -10.399 12.186 -10.952 1.00 78.31 359 GLN A N 1
ATOM 2844 C CA . GLN A 1 359 ? -10.241 13.034 -9.774 1.00 78.31 359 GLN A CA 1
ATOM 2845 C C . GLN A 1 359 ? -9.675 14.419 -10.140 1.00 78.31 359 GLN A C 1
ATOM 2847 O O . GLN A 1 359 ? -10.134 15.425 -9.608 1.00 78.31 359 GLN A O 1
ATOM 2852 N N . LEU A 1 360 ? -8.793 14.518 -11.148 1.00 72.56 360 LEU A N 1
ATOM 2853 C CA . LEU A 1 360 ? -8.392 15.818 -11.712 1.00 72.56 360 LEU A CA 1
ATOM 2854 C C . LEU A 1 360 ? -9.534 16.535 -12.443 1.00 72.56 360 LEU A C 1
ATOM 2856 O O . LEU A 1 360 ? -9.616 17.760 -12.397 1.00 72.56 360 LEU A O 1
ATOM 2860 N N . SER A 1 361 ? -10.402 15.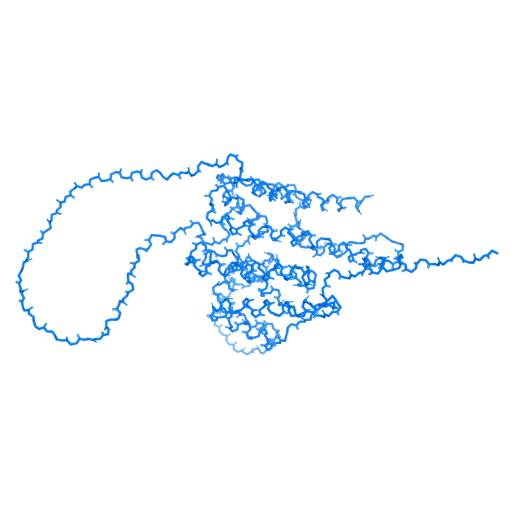794 -13.138 1.00 71.56 361 SER A N 1
ATOM 2861 C CA . SER A 1 361 ? -11.526 16.393 -13.866 1.00 71.56 361 SER A CA 1
ATOM 2862 C C . SER A 1 361 ? -12.599 16.931 -12.922 1.00 71.56 361 SER A C 1
ATOM 2864 O O . SER A 1 361 ? -13.193 17.955 -13.245 1.00 71.56 361 SER A O 1
ATOM 2866 N N . SER A 1 362 ? -12.849 16.261 -11.791 1.00 66.50 362 SER A N 1
ATOM 2867 C CA . SER A 1 362 ? -13.759 16.760 -10.752 1.00 66.50 362 SER A CA 1
ATOM 2868 C C . SER A 1 362 ? -13.249 18.081 -10.182 1.00 66.50 362 SER A C 1
ATOM 2870 O O . SER A 1 362 ? -13.961 19.071 -10.244 1.00 66.50 362 SER A O 1
ATOM 2872 N N . LEU A 1 363 ? -11.963 18.151 -9.814 1.00 64.19 363 LEU A N 1
ATOM 2873 C CA . LEU A 1 363 ? -11.361 19.389 -9.307 1.00 64.19 363 LEU A CA 1
ATOM 2874 C C . LEU A 1 363 ? -11.534 20.560 -10.279 1.00 64.19 363 LEU A C 1
ATOM 2876 O O . LEU A 1 363 ? -11.951 21.630 -9.874 1.00 64.19 363 LEU A O 1
ATOM 2880 N N . ILE A 1 364 ? -11.260 20.376 -11.573 1.00 59.81 364 ILE A N 1
ATOM 2881 C CA . ILE A 1 364 ? -11.361 21.474 -12.553 1.00 59.81 364 ILE A CA 1
ATOM 2882 C C . ILE A 1 364 ? -12.808 21.960 -12.740 1.00 59.81 364 ILE A C 1
ATOM 2884 O O . ILE A 1 364 ? -13.016 23.142 -12.996 1.00 59.81 364 ILE A O 1
ATOM 2888 N N . LYS A 1 365 ? -13.800 21.068 -12.635 1.00 55.34 365 LYS A N 1
ATOM 2889 C CA . LYS A 1 365 ? -15.219 21.420 -12.802 1.00 55.34 365 LYS A CA 1
ATOM 2890 C C . LYS A 1 365 ? -15.801 22.169 -11.608 1.00 55.34 365 LYS A C 1
ATOM 2892 O O . LYS A 1 365 ? -16.756 22.899 -11.805 1.00 55.34 365 LYS A O 1
ATOM 2897 N N . ASP A 1 366 ? -15.226 21.994 -10.424 1.00 49.97 366 ASP A N 1
ATOM 2898 C CA . ASP A 1 366 ? -15.670 22.660 -9.197 1.00 49.97 366 ASP A CA 1
ATOM 2899 C C . ASP A 1 366 ? -14.958 24.013 -8.954 1.00 49.97 366 ASP A C 1
ATOM 2901 O O . ASP A 1 366 ? -15.236 24.686 -7.972 1.00 49.97 366 ASP A O 1
ATOM 2905 N N . TYR A 1 367 ? -14.036 24.426 -9.840 1.00 42.53 367 TYR A N 1
ATOM 2906 C CA . TYR A 1 367 ? -13.333 25.725 -9.800 1.00 42.53 367 TYR A CA 1
ATOM 2907 C C . TYR A 1 367 ? -13.700 26.666 -10.974 1.00 42.53 367 TYR A C 1
ATOM 2909 O O . TYR A 1 367 ? -13.030 27.685 -11.179 1.00 42.53 367 TYR A O 1
ATOM 2917 N N . CYS A 1 368 ? -14.707 26.326 -11.786 1.00 31.83 368 CYS A N 1
ATOM 2918 C CA . CYS A 1 368 ? -15.208 27.113 -12.924 1.00 31.83 368 CYS A CA 1
ATOM 2919 C C . CYS A 1 368 ? -16.732 27.156 -12.896 1.00 31.83 368 CYS A C 1
ATOM 2921 O O . CYS A 1 368 ? -17.278 28.235 -13.222 1.00 31.83 368 CYS A O 1
#